Protein AF-0000000084757131 (afdb_homodimer)

Structure (mmCIF, N/CA/C/O backbone):
data_AF-0000000084757131-model_v1
#
loop_
_entity.id
_entity.type
_entity.pdbx_description
1 polymer 'YiaAB two helix domain-containing protein'
#
loop_
_atom_site.group_PDB
_atom_site.id
_atom_site.type_symbol
_atom_site.label_atom_id
_atom_site.label_alt_id
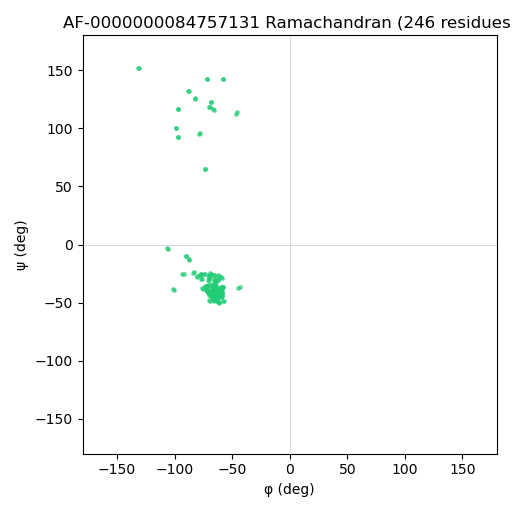_atom_site.label_comp_id
_atom_site.label_asym_id
_atom_site.label_entity_id
_atom_site.label_seq_id
_atom_site.pdbx_PDB_ins_code
_atom_site.Cartn_x
_atom_site.Cartn_y
_atom_site.Cartn_z
_atom_site.occupancy
_atom_site.B_iso_or_equiv
_atom_site.auth_seq_id
_atom_site.auth_comp_id
_atom_site.auth_asym_id
_atom_site.auth_atom_id
_atom_site.pdbx_PDB_model_num
ATOM 1 N N . MET A 1 1 ? 19.359 24.125 -4.188 1 58.25 1 MET A N 1
ATOM 2 C CA . MET A 1 1 ? 18.344 23.469 -3.361 1 58.25 1 MET A CA 1
ATOM 3 C C . MET A 1 1 ? 17.375 22.672 -4.227 1 58.25 1 MET A C 1
ATOM 5 O O . MET A 1 1 ? 17.016 21.547 -3.889 1 58.25 1 MET A O 1
ATOM 9 N N . LYS A 1 2 ? 17.016 23.219 -5.457 1 68.44 2 LYS A N 1
ATOM 10 C CA . LYS A 1 2 ? 16.094 22.578 -6.402 1 68.44 2 LYS A CA 1
ATOM 11 C C . LYS A 1 2 ? 16.734 21.344 -7.02 1 68.44 2 LYS A C 1
ATOM 13 O O . LYS A 1 2 ? 16.031 20.359 -7.309 1 68.44 2 LYS A O 1
ATOM 18 N N . LEU A 1 3 ? 18.047 21.328 -7.102 1 68.94 3 LEU A N 1
ATOM 19 C CA . LEU A 1 3 ? 18.781 20.219 -7.715 1 68.94 3 LEU A CA 1
ATOM 20 C C . LEU A 1 3 ? 18.672 18.969 -6.863 1 68.94 3 LEU A C 1
ATOM 22 O O . LEU A 1 3 ? 18.531 17.859 -7.398 1 68.94 3 LEU A O 1
ATOM 26 N N . LYS A 1 4 ? 18.781 19.109 -5.68 1 77.44 4 LYS A N 1
ATOM 27 C CA . LYS A 1 4 ? 18.703 17.953 -4.773 1 77.44 4 LYS A CA 1
ATOM 28 C C . LYS A 1 4 ? 17.344 17.281 -4.84 1 77.44 4 LYS A C 1
ATOM 30 O O . LYS A 1 4 ? 17.234 16.062 -4.836 1 77.44 4 LYS A O 1
ATOM 35 N N . ARG A 1 5 ? 16.359 18.016 -5.105 1 80.25 5 ARG A N 1
ATOM 36 C CA . ARG A 1 5 ? 15 17.484 -5.203 1 80.25 5 ARG A CA 1
ATOM 37 C C . ARG A 1 5 ? 14.797 16.719 -6.512 1 80.25 5 ARG A C 1
ATOM 39 O O . ARG A 1 5 ? 14.156 15.68 -6.531 1 80.25 5 ARG A O 1
ATOM 46 N N . THR A 1 6 ? 15.367 17.219 -7.539 1 87.56 6 THR A N 1
ATOM 47 C CA . THR A 1 6 ? 15.219 16.609 -8.852 1 87.56 6 THR A CA 1
ATOM 48 C C . THR A 1 6 ? 16 15.289 -8.922 1 87.56 6 THR A C 1
ATOM 50 O O . THR A 1 6 ? 15.539 14.32 -9.523 1 87.56 6 THR A O 1
ATOM 53 N N . THR A 1 7 ? 17.109 15.32 -8.25 1 89.44 7 THR A N 1
ATOM 54 C CA . THR A 1 7 ? 17.922 14.102 -8.219 1 89.44 7 THR A CA 1
ATOM 55 C C . THR A 1 7 ? 17.203 12.992 -7.469 1 89.44 7 THR A C 1
ATOM 57 O O . THR A 1 7 ? 17.234 11.828 -7.891 1 89.44 7 THR A O 1
ATOM 60 N N . ALA A 1 8 ? 16.578 13.344 -6.426 1 89.31 8 ALA A N 1
ATOM 61 C CA . ALA A 1 8 ? 15.828 12.375 -5.629 1 89.31 8 ALA A CA 1
ATOM 62 C C . ALA A 1 8 ? 14.672 11.781 -6.43 1 89.31 8 ALA A C 1
ATOM 64 O O . ALA A 1 8 ? 14.461 10.562 -6.414 1 89.31 8 ALA A O 1
ATOM 65 N N . ARG A 1 9 ? 13.984 12.609 -7.141 1 89.31 9 ARG A N 1
ATOM 66 C CA . ARG A 1 9 ? 12.867 12.164 -7.969 1 89.31 9 ARG A CA 1
ATOM 67 C C . ARG A 1 9 ? 13.344 11.25 -9.094 1 89.31 9 ARG A C 1
ATOM 69 O O . ARG A 1 9 ? 12.672 10.281 -9.445 1 89.31 9 ARG A O 1
ATOM 76 N N . LEU A 1 10 ? 14.477 11.578 -9.523 1 92.5 10 LEU A N 1
ATOM 77 C CA . LEU A 1 10 ? 15.055 10.766 -10.594 1 92.5 10 LEU A CA 1
ATOM 78 C C . LEU A 1 10 ? 15.453 9.391 -10.07 1 92.5 10 LEU A C 1
ATOM 80 O O . LEU A 1 10 ? 15.242 8.383 -10.75 1 92.5 10 LEU A O 1
ATOM 84 N N . VAL A 1 11 ? 15.984 9.406 -8.922 1 93.12 11 VAL A N 1
ATOM 85 C CA . VAL A 1 11 ? 16.406 8.148 -8.305 1 93.12 11 VAL A CA 1
ATOM 86 C C . VAL A 1 11 ? 15.18 7.27 -8.047 1 93.12 11 VAL A C 1
ATOM 88 O O . VAL A 1 11 ? 15.203 6.062 -8.297 1 93.12 11 VAL A O 1
ATOM 91 N N . MET A 1 12 ? 14.133 7.883 -7.605 1 93.56 12 MET A N 1
ATOM 92 C CA . MET A 1 12 ? 12.891 7.148 -7.352 1 93.56 12 MET A CA 1
ATOM 93 C C . MET A 1 12 ? 12.328 6.57 -8.648 1 93.56 12 MET A C 1
ATOM 95 O O . MET A 1 12 ? 11.914 5.41 -8.688 1 93.56 12 MET A O 1
ATOM 99 N N . LEU A 1 13 ? 12.391 7.355 -9.664 1 93.62 13 LEU A N 1
ATOM 100 C CA . LEU A 1 13 ? 11.859 6.922 -10.953 1 93.62 13 LEU A CA 1
ATOM 101 C C . LEU A 1 13 ? 12.719 5.812 -11.547 1 93.62 13 LEU A C 1
ATOM 103 O O . LEU A 1 13 ? 12.195 4.832 -12.078 1 93.62 13 LEU A O 1
ATOM 107 N N . LEU A 1 14 ? 14.008 6.012 -11.422 1 93.94 14 LEU A N 1
ATOM 108 C CA . LEU A 1 14 ? 14.93 5.008 -11.93 1 93.94 14 LEU A CA 1
ATOM 109 C C . LEU A 1 14 ? 14.781 3.693 -11.172 1 93.94 14 LEU A C 1
ATOM 111 O O . LEU A 1 14 ? 14.75 2.621 -11.781 1 93.94 14 LEU A O 1
ATOM 115 N N . GLY A 1 15 ? 14.664 3.797 -9.891 1 95 15 GLY A N 1
ATOM 116 C CA . GLY A 1 15 ? 14.438 2.598 -9.102 1 95 15 GLY A CA 1
ATOM 117 C C . GLY A 1 15 ? 13.156 1.873 -9.469 1 95 15 GLY A C 1
ATOM 118 O O . GLY A 1 15 ? 13.141 0.646 -9.586 1 95 15 GLY A O 1
ATOM 119 N N . SER A 1 16 ? 12.117 2.652 -9.672 1 95.62 16 SER A N 1
ATOM 120 C CA . SER A 1 16 ? 10.828 2.068 -10.039 1 95.62 16 SER A CA 1
ATOM 121 C C . SER A 1 16 ? 10.906 1.38 -11.398 1 95.62 16 SER A C 1
ATOM 123 O O . SER A 1 16 ? 10.352 0.294 -11.578 1 95.62 16 SER A O 1
ATOM 125 N N . LEU A 1 17 ? 11.625 2.008 -12.344 1 95.56 17 LEU A N 1
ATOM 126 C CA . LEU A 1 17 ? 11.742 1.449 -13.688 1 95.56 17 LEU A CA 1
ATOM 127 C C . LEU A 1 17 ? 12.523 0.137 -13.664 1 95.56 17 LEU A C 1
ATOM 129 O O . LEU A 1 17 ? 12.102 -0.85 -14.273 1 95.56 17 LEU A O 1
ATOM 133 N N . VAL A 1 18 ? 13.633 0.11 -13.016 1 94.81 18 VAL A N 1
ATOM 134 C CA . VAL A 1 18 ? 14.445 -1.094 -12.898 1 94.81 18 VAL A CA 1
ATOM 135 C C . VAL A 1 18 ? 13.648 -2.195 -12.203 1 94.81 18 VAL A C 1
ATOM 137 O O . VAL A 1 18 ? 13.719 -3.361 -12.602 1 94.81 18 VAL A O 1
ATOM 140 N N . TYR A 1 19 ? 12.922 -1.83 -11.148 1 96.25 19 TYR A N 1
ATOM 141 C CA . TYR A 1 19 ? 12.086 -2.764 -10.406 1 96.25 19 TYR A CA 1
ATOM 142 C C . TYR A 1 19 ? 11.047 -3.404 -11.32 1 96.25 19 TYR A C 1
ATOM 144 O O . TYR A 1 19 ? 10.875 -4.625 -11.312 1 96.25 19 TYR A O 1
ATOM 152 N N . LEU A 1 20 ? 10.445 -2.604 -12.148 1 93.44 20 LEU A N 1
ATOM 153 C CA . LEU A 1 20 ? 9.383 -3.098 -13.023 1 93.44 20 LEU A CA 1
ATOM 154 C C . LEU A 1 20 ? 9.953 -4 -14.109 1 93.44 20 LEU A C 1
ATOM 156 O O . LEU A 1 20 ? 9.359 -5.035 -14.438 1 93.44 20 LEU A O 1
ATOM 160 N N . ILE A 1 21 ? 11.086 -3.621 -14.68 1 92.5 21 ILE A N 1
ATOM 161 C CA . ILE A 1 21 ? 11.742 -4.43 -15.703 1 92.5 21 ILE A CA 1
ATOM 162 C C . ILE A 1 21 ? 12.188 -5.762 -15.102 1 92.5 21 ILE A C 1
ATOM 164 O O . ILE A 1 21 ? 12.039 -6.812 -15.734 1 92.5 21 ILE A O 1
ATOM 168 N N . GLY A 1 22 ? 12.734 -5.715 -13.922 1 89.88 22 GLY A N 1
ATOM 169 C CA . GLY A 1 22 ? 13.156 -6.93 -13.25 1 89.88 22 GLY A CA 1
ATOM 170 C C . GLY A 1 22 ? 12.023 -7.906 -13.008 1 89.88 22 GLY A C 1
ATOM 171 O O . GLY A 1 22 ? 12.164 -9.102 -13.266 1 89.88 22 GLY A O 1
ATOM 172 N N . ILE A 1 23 ? 10.891 -7.422 -12.609 1 87.81 23 ILE A N 1
ATOM 173 C CA . ILE A 1 23 ? 9.727 -8.266 -12.32 1 87.81 23 ILE A CA 1
ATOM 174 C C . ILE A 1 23 ? 9.156 -8.812 -13.625 1 87.81 23 ILE A C 1
ATOM 176 O O . ILE A 1 23 ? 8.727 -9.969 -13.688 1 87.81 23 ILE A O 1
ATOM 180 N N . TRP A 1 24 ? 9.164 -8 -14.617 1 88.38 24 TRP A N 1
ATOM 181 C CA . TRP A 1 24 ? 8.625 -8.422 -15.906 1 88.38 24 TRP A CA 1
ATOM 182 C C . TRP A 1 24 ? 9.422 -9.602 -16.469 1 88.38 24 TRP A C 1
ATOM 184 O O . TRP A 1 24 ? 8.867 -10.469 -17.141 1 88.38 24 TRP A O 1
ATOM 194 N N . ARG A 1 25 ? 10.656 -9.719 -16.094 1 86.31 25 ARG A N 1
ATOM 195 C CA . ARG A 1 25 ? 11.531 -10.766 -16.609 1 86.31 25 ARG A CA 1
ATOM 196 C C . ARG A 1 25 ? 11.516 -11.984 -15.695 1 86.31 25 ARG A C 1
ATOM 198 O O . ARG A 1 25 ? 11.672 -13.117 -16.156 1 86.31 25 ARG A O 1
ATOM 205 N N . THR A 1 26 ? 11.227 -11.828 -14.461 1 84.38 26 THR A N 1
ATOM 206 C CA . THR A 1 26 ? 11.43 -12.891 -13.484 1 84.38 26 THR A CA 1
ATOM 207 C C . THR A 1 26 ? 10.117 -13.609 -13.18 1 84.38 26 THR A C 1
ATOM 209 O O . THR A 1 26 ? 10.102 -14.82 -12.969 1 84.38 26 THR A O 1
ATOM 212 N N . CYS A 1 27 ? 9.016 -12.898 -13.094 1 81.31 27 CYS A N 1
ATOM 213 C CA . CYS A 1 27 ? 7.766 -13.492 -12.641 1 81.31 27 CYS A CA 1
ATOM 214 C C . CYS A 1 27 ? 6.898 -13.906 -13.82 1 81.31 27 CYS A C 1
ATOM 216 O O . CYS A 1 27 ? 6.516 -13.07 -14.641 1 81.31 27 CYS A O 1
ATOM 218 N N . PRO A 1 28 ? 6.672 -15.172 -13.906 1 76.88 28 PRO A N 1
ATOM 219 C CA . PRO A 1 28 ? 5.809 -15.633 -14.992 1 76.88 28 PRO A CA 1
ATOM 220 C C . PRO A 1 28 ? 4.324 -15.531 -14.664 1 76.88 28 PRO A C 1
ATOM 222 O O . PRO A 1 28 ? 3.49 -15.422 -15.562 1 76.88 28 PRO A O 1
ATOM 225 N N . LEU A 1 29 ? 4.02 -15.523 -13.398 1 77.88 29 LEU A N 1
ATOM 226 C CA . LEU A 1 29 ? 2.615 -15.508 -13 1 77.88 29 LEU A CA 1
ATOM 227 C C . LEU A 1 29 ? 2.092 -14.078 -12.898 1 77.88 29 LEU A C 1
ATOM 229 O O . LEU A 1 29 ? 2.775 -13.203 -12.367 1 77.88 29 LEU A O 1
ATOM 233 N N . PHE A 1 30 ? 0.95 -13.844 -13.492 1 76.25 30 PHE A N 1
ATOM 234 C CA . PHE A 1 30 ? 0.318 -12.531 -13.438 1 76.25 30 PHE A CA 1
ATOM 235 C C . PHE A 1 30 ? 0.063 -12.102 -12 1 76.25 30 PHE A C 1
ATOM 237 O O . PHE A 1 30 ? 0.229 -10.93 -11.656 1 76.25 30 PHE A O 1
ATOM 244 N N . SER A 1 31 ? -0.289 -13.125 -11.188 1 78.38 31 SER A N 1
ATOM 245 C CA . SER A 1 31 ? -0.536 -12.844 -9.781 1 78.38 31 SER A CA 1
ATOM 246 C C . SER A 1 31 ? 0.735 -12.375 -9.078 1 78.38 31 SER A C 1
ATOM 248 O O . SER A 1 31 ? 0.689 -11.477 -8.234 1 78.38 31 SER A O 1
ATOM 250 N N . GLY A 1 32 ? 1.81 -12.898 -9.594 1 83.38 32 GLY A N 1
ATOM 251 C CA . GLY A 1 32 ? 3.086 -12.492 -9.023 1 83.38 32 GLY A CA 1
ATOM 252 C C . GLY A 1 32 ? 3.48 -11.078 -9.398 1 83.38 32 GLY A C 1
ATOM 253 O O . GLY A 1 32 ? 3.953 -10.32 -8.547 1 83.38 32 GLY A O 1
ATOM 254 N N . LYS A 1 33 ? 3.188 -10.742 -10.641 1 87.88 33 LYS A N 1
ATOM 255 C CA . LYS A 1 33 ? 3.514 -9.398 -11.109 1 87.88 33 LYS A CA 1
ATOM 256 C C . LYS A 1 33 ? 2.725 -8.344 -10.336 1 87.88 33 LYS A C 1
ATOM 258 O O . LYS A 1 33 ? 3.277 -7.316 -9.938 1 87.88 33 LYS A O 1
ATOM 263 N N . GLY A 1 34 ? 1.486 -8.703 -10.18 1 89.19 34 GLY A N 1
ATOM 264 C CA . GLY A 1 34 ? 0.668 -7.785 -9.398 1 89.19 34 GLY A CA 1
ATOM 265 C C . GLY A 1 34 ? 1.103 -7.691 -7.949 1 89.19 34 GLY A C 1
ATOM 266 O O . GLY A 1 34 ? 1.066 -6.609 -7.355 1 89.19 34 GLY A O 1
ATOM 267 N N . TYR A 1 35 ? 1.512 -8.766 -7.434 1 91.94 35 TYR A N 1
ATOM 268 C CA . TYR A 1 35 ? 2.012 -8.82 -6.066 1 91.94 35 TYR A CA 1
ATOM 269 C C . TYR A 1 35 ? 3.182 -7.859 -5.875 1 91.94 35 TYR A C 1
ATOM 271 O O . TYR A 1 35 ? 3.156 -7.012 -4.98 1 91.94 35 TYR A O 1
ATOM 279 N N . PHE A 1 36 ? 4.094 -7.895 -6.715 1 93.81 36 PHE A N 1
ATOM 280 C CA . PHE A 1 36 ? 5.301 -7.09 -6.559 1 93.81 36 PHE A CA 1
ATOM 281 C C . PHE A 1 36 ? 5.027 -5.633 -6.914 1 93.81 36 PHE A C 1
ATOM 283 O O . PHE A 1 36 ? 5.617 -4.723 -6.332 1 93.81 36 PHE A O 1
ATOM 290 N N . LEU A 1 37 ? 4.129 -5.461 -7.77 1 94.12 37 LEU A N 1
ATOM 291 C CA . LEU A 1 37 ? 3.723 -4.094 -8.078 1 94.12 37 LEU A CA 1
ATOM 292 C C . LEU A 1 37 ? 3.107 -3.422 -6.855 1 94.12 37 LEU A C 1
ATOM 294 O O . LEU A 1 37 ? 3.451 -2.283 -6.531 1 94.12 37 LEU A O 1
ATOM 298 N N . GLY A 1 38 ? 2.234 -4.176 -6.188 1 95.69 38 GLY A N 1
ATOM 299 C CA . GLY A 1 38 ? 1.615 -3.643 -4.984 1 95.69 38 GLY A CA 1
ATOM 300 C C . GLY A 1 38 ? 2.611 -3.355 -3.877 1 95.69 38 GLY A C 1
ATOM 301 O O . GLY A 1 38 ? 2.516 -2.332 -3.199 1 95.69 38 GLY A O 1
ATOM 302 N N . VAL A 1 39 ? 3.531 -4.18 -3.766 1 96.25 39 VAL A N 1
ATOM 303 C CA . VAL A 1 39 ? 4.555 -4.047 -2.736 1 96.25 39 VAL A CA 1
ATOM 304 C C . VAL A 1 39 ? 5.359 -2.768 -2.973 1 96.25 39 VAL A C 1
ATOM 306 O O . VAL A 1 39 ? 5.648 -2.027 -2.029 1 96.25 39 VAL A O 1
ATOM 309 N N . LEU A 1 40 ? 5.672 -2.545 -4.211 1 96.69 40 LEU A N 1
ATOM 310 C CA . LEU A 1 40 ? 6.43 -1.351 -4.566 1 96.69 40 LEU A CA 1
ATOM 311 C C . LEU A 1 40 ? 5.641 -0.088 -4.242 1 96.69 40 LEU A C 1
ATOM 313 O O . LEU A 1 40 ? 6.145 0.808 -3.561 1 96.69 40 LEU A O 1
ATOM 317 N N . VAL A 1 41 ? 4.406 -0.067 -4.66 1 96.69 41 VAL A N 1
ATOM 318 C CA . VAL A 1 41 ? 3.574 1.119 -4.488 1 96.69 41 VAL A CA 1
ATOM 319 C C . VAL A 1 41 ? 3.281 1.337 -3.006 1 96.69 41 VAL A C 1
ATOM 321 O O . VAL A 1 41 ? 3.34 2.467 -2.516 1 96.69 41 VAL A O 1
ATOM 324 N N . MET A 1 42 ? 2.996 0.227 -2.332 1 97.69 42 MET A N 1
ATOM 325 C CA . MET A 1 42 ? 2.734 0.306 -0.898 1 97.69 42 MET A CA 1
ATOM 326 C C . MET A 1 42 ? 3.934 0.891 -0.159 1 97.69 42 MET A C 1
ATOM 328 O O . MET A 1 42 ? 3.775 1.769 0.691 1 97.69 42 MET A O 1
ATOM 332 N N . GLY A 1 43 ? 5.102 0.435 -0.51 1 96.81 43 GLY A N 1
ATOM 333 C CA . GLY A 1 43 ? 6.309 0.933 0.132 1 96.81 43 GLY A CA 1
ATOM 334 C C . GLY A 1 43 ? 6.586 2.393 -0.172 1 96.81 43 GLY A C 1
ATOM 335 O O . GLY A 1 43 ? 6.867 3.178 0.736 1 96.81 43 GLY A O 1
ATOM 336 N N . MET A 1 44 ? 6.484 2.723 -1.4 1 96.06 44 MET A N 1
ATOM 337 C CA . MET A 1 44 ? 6.73 4.102 -1.817 1 96.06 44 MET A CA 1
ATOM 338 C C . MET A 1 44 ? 5.734 5.051 -1.163 1 96.06 44 MET A C 1
ATOM 340 O O . MET A 1 44 ? 6.117 6.117 -0.677 1 96.06 44 MET A O 1
ATOM 344 N N . PHE A 1 45 ? 4.5 4.672 -1.154 1 96.69 45 PHE A N 1
ATOM 345 C CA . PHE A 1 45 ? 3.457 5.492 -0.546 1 96.69 45 PHE A CA 1
ATOM 346 C C . PHE A 1 45 ? 3.695 5.648 0.951 1 96.69 45 PHE A C 1
ATOM 348 O O . PHE A 1 45 ? 3.5 6.73 1.507 1 96.69 45 PHE A O 1
ATOM 355 N N . ALA A 1 46 ? 4.109 4.613 1.551 1 96.88 46 ALA A N 1
ATOM 356 C CA . ALA A 1 46 ? 4.387 4.664 2.984 1 96.88 46 ALA A CA 1
ATOM 357 C C . ALA A 1 46 ? 5.531 5.625 3.287 1 96.88 46 ALA A C 1
ATOM 359 O O . ALA A 1 46 ? 5.457 6.414 4.234 1 96.88 46 ALA A O 1
ATOM 360 N N . VAL A 1 47 ? 6.559 5.59 2.504 1 95.88 47 VAL A N 1
ATOM 361 C CA . VAL A 1 47 ? 7.715 6.453 2.719 1 95.88 47 VAL A CA 1
ATOM 362 C C . VAL A 1 47 ? 7.332 7.906 2.457 1 95.88 47 VAL A C 1
ATOM 364 O O . VAL A 1 47 ? 7.684 8.797 3.23 1 95.88 47 VAL A O 1
ATOM 367 N N . LEU A 1 48 ? 6.598 8.156 1.4 1 94.19 48 LEU A N 1
ATOM 368 C CA . LEU A 1 48 ? 6.184 9.508 1.063 1 94.19 48 LEU A CA 1
ATOM 369 C C . LEU A 1 48 ? 5.281 10.086 2.15 1 94.19 48 LEU A C 1
ATOM 371 O O . LEU A 1 48 ? 5.43 11.25 2.527 1 94.19 48 LEU A O 1
ATOM 375 N N . THR A 1 49 ? 4.375 9.258 2.592 1 93.81 49 THR A N 1
ATOM 376 C CA . THR A 1 49 ? 3.48 9.688 3.662 1 93.81 49 THR A CA 1
ATOM 377 C C . THR A 1 49 ? 4.258 9.93 4.953 1 93.81 49 THR A C 1
ATOM 379 O O . THR A 1 49 ? 3.982 10.891 5.68 1 93.81 49 THR A O 1
ATOM 382 N N . HIS A 1 50 ? 5.203 9.055 5.188 1 92.81 50 HIS A N 1
ATOM 383 C CA . HIS A 1 50 ? 6.066 9.188 6.355 1 92.81 50 HIS A CA 1
ATOM 384 C C . HIS A 1 50 ? 6.84 10.5 6.32 1 92.81 50 HIS A C 1
ATOM 386 O O . HIS A 1 50 ? 6.902 11.219 7.32 1 92.81 50 HIS A O 1
ATOM 392 N N . GLN A 1 51 ? 7.391 10.867 5.211 1 90.19 51 GLN A N 1
ATOM 393 C CA . GLN A 1 51 ? 8.156 12.094 5.043 1 90.19 51 GLN A CA 1
ATOM 394 C C . GLN A 1 51 ? 7.258 13.32 5.188 1 90.19 51 GLN A C 1
ATOM 396 O O . GLN A 1 51 ? 7.637 14.305 5.828 1 90.19 51 GLN A O 1
ATOM 401 N N . ARG A 1 52 ? 6.109 13.172 4.656 1 88.25 52 ARG A N 1
ATOM 402 C CA . ARG A 1 52 ? 5.152 14.273 4.75 1 88.25 52 ARG A CA 1
ATOM 403 C C . ARG A 1 52 ? 4.742 14.523 6.195 1 88.25 52 ARG A C 1
ATOM 405 O O . ARG A 1 52 ? 4.668 15.672 6.637 1 88.25 52 ARG A O 1
ATOM 412 N N . THR A 1 53 ? 4.473 13.516 6.91 1 88.88 53 THR A N 1
ATOM 413 C CA . THR A 1 53 ? 4.035 13.617 8.297 1 88.88 53 THR A CA 1
ATOM 414 C C . THR A 1 53 ? 5.16 14.133 9.188 1 88.88 53 THR A C 1
ATOM 416 O O . THR A 1 53 ? 4.918 14.883 10.133 1 88.88 53 THR A O 1
ATOM 419 N N . GLU A 1 54 ? 6.398 13.719 8.836 1 86.12 54 GLU A N 1
ATOM 420 C CA . GLU A 1 54 ? 7.559 14.164 9.609 1 86.12 54 GLU A CA 1
ATOM 421 C C . GLU A 1 54 ? 7.82 15.648 9.414 1 86.12 54 GLU A C 1
ATOM 423 O O . GLU A 1 54 ? 8.375 16.312 10.297 1 86.12 54 GLU A O 1
ATOM 428 N N . GLN A 1 55 ? 7.383 16.172 8.312 1 82.94 55 GLN A N 1
ATOM 429 C CA . GLN A 1 55 ? 7.637 17.578 7.996 1 82.94 55 GLN A CA 1
ATOM 430 C C . GLN A 1 55 ? 6.527 18.469 8.531 1 82.94 55 GLN A C 1
ATOM 432 O O . GLN A 1 55 ? 6.676 19.688 8.586 1 82.94 55 GLN A O 1
ATOM 437 N N . GLU A 1 56 ? 5.527 17.812 8.953 1 79.56 56 GLU A N 1
ATOM 438 C CA . GLU A 1 56 ? 4.43 18.578 9.531 1 79.56 56 GLU A CA 1
ATOM 439 C C . GLU A 1 56 ? 4.816 19.156 10.898 1 79.56 56 GLU A C 1
ATOM 441 O O . GLU A 1 56 ? 5.602 18.547 11.625 1 79.56 56 GLU A O 1
ATOM 446 N N . ALA A 1 57 ? 4.332 20.375 11.125 1 69.31 57 ALA A N 1
ATOM 447 C CA . ALA A 1 57 ? 4.625 21.078 12.367 1 69.31 57 ALA A CA 1
ATOM 448 C C . ALA A 1 57 ? 4.129 20.281 13.578 1 69.31 57 ALA A C 1
ATOM 450 O O . ALA A 1 57 ? 4.789 20.25 14.617 1 69.31 57 ALA A O 1
ATOM 451 N N . GLN A 1 58 ? 2.986 19.625 13.43 1 67.56 58 GLN A N 1
ATOM 452 C CA . GLN A 1 58 ? 2.414 18.797 14.492 1 67.56 58 GLN A CA 1
ATOM 453 C C . GLN A 1 58 ? 2.746 17.312 14.273 1 67.56 58 GLN A C 1
ATOM 455 O O . GLN A 1 58 ? 2.15 16.656 13.414 1 67.56 58 GLN A O 1
ATOM 460 N N . ARG A 1 59 ? 3.76 16.875 15.023 1 74.19 59 ARG A N 1
ATOM 461 C CA . ARG A 1 59 ? 4.199 15.5 14.883 1 74.19 59 ARG A CA 1
ATOM 462 C C . ARG A 1 59 ? 3.156 14.531 15.445 1 74.19 59 ARG A C 1
ATOM 464 O O . ARG A 1 59 ? 2.74 14.664 16.594 1 74.19 59 ARG A O 1
ATOM 471 N N . ASP A 1 60 ? 2.664 13.703 14.578 1 84.44 60 ASP A N 1
ATOM 472 C CA . ASP A 1 60 ? 1.786 12.602 14.953 1 84.44 60 ASP A CA 1
ATOM 473 C C . ASP A 1 60 ? 2.568 11.297 15.094 1 84.44 60 ASP A C 1
ATOM 475 O O . ASP A 1 60 ? 2.666 10.523 14.141 1 84.44 60 ASP A O 1
ATOM 479 N N . ASP A 1 61 ? 2.99 11.039 16.312 1 90 61 ASP A N 1
ATOM 480 C CA . ASP A 1 61 ? 3.854 9.883 16.547 1 90 61 ASP A CA 1
ATOM 481 C C . ASP A 1 61 ? 3.123 8.578 16.25 1 90 61 ASP A C 1
ATOM 483 O O . ASP A 1 61 ? 3.74 7.605 15.805 1 90 61 ASP A O 1
ATOM 487 N N . ASP A 1 62 ? 1.853 8.586 16.516 1 90.56 62 ASP A N 1
ATOM 488 C CA . ASP A 1 62 ? 1.082 7.379 16.25 1 90.56 62 ASP A CA 1
ATOM 489 C C . ASP A 1 62 ? 1.039 7.082 14.75 1 90.56 62 ASP A C 1
ATOM 491 O O . ASP A 1 62 ? 1.23 5.938 14.336 1 90.56 62 ASP A O 1
ATOM 495 N N . PHE A 1 63 ? 0.813 8.109 14.039 1 92.62 63 PHE A N 1
ATOM 496 C CA . PHE A 1 63 ? 0.731 7.926 12.594 1 92.62 63 PHE A CA 1
ATOM 497 C C . PHE A 1 63 ? 2.105 7.621 12.008 1 92.62 63 PHE A C 1
ATOM 499 O O . PHE A 1 63 ? 2.223 6.84 11.062 1 92.62 63 PHE A O 1
ATOM 506 N N . ILE A 1 64 ? 3.139 8.195 12.539 1 94.06 64 ILE A N 1
ATOM 507 C CA . ILE A 1 64 ? 4.5 7.922 12.102 1 94.06 64 ILE A CA 1
ATOM 508 C C . ILE A 1 64 ? 4.836 6.453 12.344 1 94.06 64 ILE A C 1
ATOM 510 O O . ILE A 1 64 ? 5.445 5.797 11.5 1 94.06 64 ILE A O 1
ATOM 514 N N . SER A 1 65 ? 4.422 6.027 13.484 1 95 65 SER A N 1
ATOM 515 C CA . SER A 1 65 ? 4.629 4.617 13.781 1 95 65 SER A CA 1
ATOM 516 C C . SER A 1 65 ? 3.871 3.725 12.805 1 95 65 SER A C 1
ATOM 518 O O . SER A 1 65 ? 4.355 2.656 12.43 1 95 65 SER A O 1
ATOM 520 N N . LEU A 1 66 ? 2.668 4.141 12.438 1 94.38 66 LEU A N 1
ATOM 521 C CA . LEU A 1 66 ? 1.881 3.395 11.461 1 94.38 66 LEU A CA 1
ATOM 522 C C . LEU A 1 66 ? 2.596 3.34 10.117 1 94.38 66 LEU A C 1
ATOM 524 O O . LEU A 1 66 ? 2.623 2.293 9.469 1 94.38 66 LEU A O 1
ATOM 528 N N . CYS A 1 67 ? 3.135 4.422 9.695 1 96.06 67 CYS A N 1
ATOM 529 C CA . CYS A 1 67 ? 3.881 4.469 8.445 1 96.06 67 CYS A CA 1
ATOM 530 C C . CYS A 1 67 ? 5.055 3.498 8.469 1 96.06 67 CYS A C 1
ATOM 532 O O . CYS A 1 67 ? 5.297 2.779 7.5 1 96.06 67 CYS A O 1
ATOM 534 N N . ARG A 1 68 ? 5.746 3.443 9.617 1 96.06 68 ARG A N 1
ATOM 535 C CA . ARG A 1 68 ? 6.883 2.537 9.773 1 96.06 68 ARG A CA 1
ATOM 536 C C . ARG A 1 68 ? 6.438 1.082 9.695 1 96.06 68 ARG A C 1
ATOM 538 O O . ARG A 1 68 ? 7.125 0.247 9.102 1 96.06 68 ARG A O 1
ATOM 545 N N . LEU A 1 69 ? 5.324 0.838 10.25 1 97.06 69 LEU A N 1
ATOM 546 C CA . LEU A 1 69 ? 4.797 -0.522 10.234 1 97.06 69 LEU A CA 1
ATOM 547 C C . LEU A 1 69 ? 4.441 -0.951 8.812 1 97.06 69 LEU A C 1
ATOM 549 O O . LEU A 1 69 ? 4.734 -2.08 8.414 1 97.06 69 LEU A O 1
ATOM 553 N N . VAL A 1 70 ? 3.779 -0.086 8.102 1 97.56 70 VAL A N 1
ATOM 554 C CA . VAL A 1 70 ? 3.383 -0.398 6.73 1 97.56 70 VAL A CA 1
ATOM 555 C C . VAL A 1 70 ? 4.625 -0.593 5.863 1 97.56 70 VAL A C 1
ATOM 557 O O . VAL A 1 70 ? 4.664 -1.49 5.016 1 97.56 70 VAL A O 1
ATOM 560 N N . LEU A 1 71 ? 5.68 0.197 6.09 1 97.19 71 LEU A N 1
ATOM 561 C CA . LEU A 1 71 ? 6.934 0.064 5.355 1 97.19 71 LEU A CA 1
ATOM 562 C C . LEU A 1 71 ? 7.59 -1.283 5.641 1 97.19 71 LEU A C 1
ATOM 564 O O . LEU A 1 71 ? 8.07 -1.953 4.723 1 97.19 71 LEU A O 1
ATOM 568 N N . LEU A 1 72 ? 7.578 -1.621 6.871 1 96.62 72 LEU A N 1
ATOM 569 C CA . LEU A 1 72 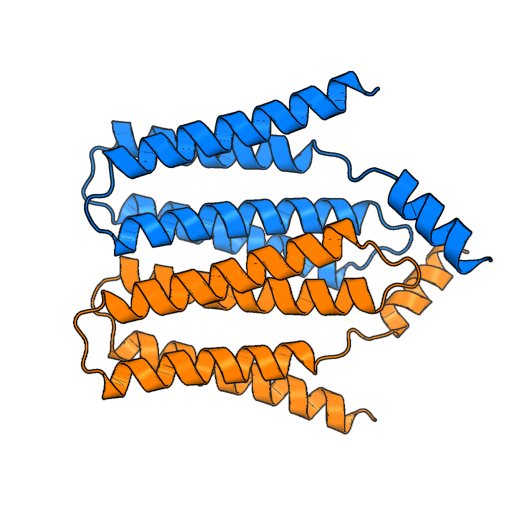? 8.141 -2.904 7.27 1 96.62 72 LEU A CA 1
ATOM 570 C C . LEU A 1 72 ? 7.363 -4.059 6.656 1 96.62 72 LEU A C 1
ATOM 572 O O . LEU A 1 72 ? 7.953 -5.059 6.23 1 96.62 72 LEU A O 1
ATOM 576 N N . LEU A 1 73 ? 6.098 -3.871 6.645 1 96.94 73 LEU A N 1
ATOM 577 C CA . LEU A 1 73 ? 5.25 -4.895 6.039 1 96.94 73 LEU A CA 1
ATOM 578 C C . LEU A 1 73 ? 5.543 -5.031 4.551 1 96.94 73 LEU A C 1
ATOM 580 O O . LEU A 1 73 ? 5.598 -6.145 4.023 1 96.94 73 LEU A O 1
ATOM 584 N N . SER A 1 74 ? 5.703 -3.895 3.896 1 97.56 74 SER A N 1
ATOM 585 C CA . SER A 1 74 ? 6.027 -3.922 2.475 1 97.56 74 SER A CA 1
ATOM 586 C C . SER A 1 74 ? 7.367 -4.605 2.229 1 97.56 74 SER A C 1
ATOM 588 O O . SER A 1 74 ? 7.488 -5.441 1.33 1 97.56 74 SER A O 1
ATOM 590 N N . ALA A 1 75 ? 8.352 -4.316 3.047 1 96.25 75 ALA A N 1
ATOM 591 C CA . ALA A 1 75 ? 9.664 -4.938 2.943 1 96.25 75 ALA A CA 1
ATOM 592 C C . ALA A 1 75 ? 9.586 -6.438 3.213 1 96.25 75 ALA A C 1
ATOM 594 O O . ALA A 1 75 ? 10.211 -7.234 2.506 1 96.25 75 ALA A O 1
ATOM 595 N N . GLY A 1 76 ? 8.828 -6.773 4.254 1 95.75 76 GLY A N 1
ATOM 596 C CA . GLY A 1 76 ? 8.648 -8.18 4.574 1 95.75 76 GLY A CA 1
ATOM 597 C C . GLY A 1 76 ? 7.98 -8.969 3.461 1 95.75 76 GLY A C 1
ATOM 598 O O . GLY A 1 76 ? 8.414 -10.078 3.135 1 95.75 76 GLY A O 1
ATOM 599 N N . LEU A 1 77 ? 6.961 -8.414 2.904 1 94.75 77 LEU A N 1
ATOM 600 C CA . LEU A 1 77 ? 6.273 -9.07 1.798 1 94.75 77 LEU A CA 1
ATOM 601 C C . LEU A 1 77 ? 7.199 -9.234 0.599 1 94.75 77 LEU A C 1
ATOM 603 O O . LEU A 1 77 ? 7.145 -10.242 -0.105 1 94.75 77 LEU A O 1
ATOM 607 N N . LEU A 1 78 ? 8.039 -8.234 0.323 1 94.88 78 LEU A N 1
ATOM 608 C CA . LEU A 1 78 ? 9 -8.312 -0.772 1 94.88 78 LEU A CA 1
ATOM 609 C C . LEU A 1 78 ? 9.953 -9.492 -0.578 1 94.88 78 LEU A C 1
ATOM 611 O O . LEU A 1 78 ? 10.188 -10.266 -1.508 1 94.88 78 LEU A O 1
ATOM 615 N N . LEU A 1 79 ? 10.453 -9.641 0.632 1 92.56 79 LEU A N 1
ATOM 616 C CA . LEU A 1 79 ? 11.406 -10.703 0.938 1 92.56 79 LEU A CA 1
ATOM 617 C C . LEU A 1 79 ? 10.742 -12.07 0.857 1 92.56 79 LEU A C 1
ATOM 619 O O . LEU A 1 79 ? 11.312 -13.008 0.3 1 92.56 79 LEU A O 1
ATOM 623 N N . VAL A 1 80 ? 9.547 -12.156 1.404 1 91 80 VAL A N 1
ATOM 624 C CA . VAL A 1 80 ? 8.805 -13.406 1.349 1 91 80 VAL A CA 1
ATOM 625 C C . VAL A 1 80 ? 8.461 -13.742 -0.102 1 91 80 VAL A C 1
ATOM 627 O O . VAL A 1 80 ? 8.594 -14.891 -0.527 1 91 80 VAL A O 1
ATOM 630 N N . GLY A 1 81 ? 8.039 -12.766 -0.896 1 87.75 81 GLY A N 1
ATOM 631 C CA . GLY A 1 81 ? 7.734 -12.984 -2.301 1 87.75 81 GLY A CA 1
ATOM 632 C C . GLY A 1 81 ? 8.938 -13.43 -3.109 1 87.75 81 GLY A C 1
ATOM 633 O O . GLY A 1 81 ? 8.836 -14.352 -3.926 1 87.75 81 GLY A O 1
ATOM 634 N N . ALA A 1 82 ? 10.102 -12.852 -2.877 1 86.25 82 ALA A N 1
ATOM 635 C CA . ALA A 1 82 ? 11.328 -13.18 -3.592 1 86.25 82 ALA A CA 1
ATOM 636 C C . ALA A 1 82 ? 11.828 -14.57 -3.211 1 86.25 82 ALA A C 1
ATOM 638 O O . ALA A 1 82 ? 12.445 -15.266 -4.023 1 86.25 82 ALA A O 1
ATOM 639 N N . TRP A 1 83 ? 11.461 -14.945 -1.918 1 86.19 83 TRP A N 1
ATOM 640 C CA . TRP A 1 83 ? 11.891 -16.25 -1.433 1 86.19 83 TRP A CA 1
ATOM 641 C C . TRP A 1 83 ? 11.078 -17.359 -2.088 1 86.19 83 TRP A C 1
ATOM 643 O O . TRP A 1 83 ? 11.578 -18.469 -2.277 1 86.19 83 TRP A O 1
ATOM 653 N N . PHE A 1 84 ? 9.836 -17.094 -2.555 1 82.94 84 PHE A N 1
ATOM 654 C CA . PHE A 1 84 ? 8.953 -18.141 -3.047 1 82.94 84 PHE A CA 1
ATOM 655 C C . PHE A 1 84 ? 8.852 -18.094 -4.566 1 82.94 84 PHE A C 1
ATOM 657 O O . PHE A 1 84 ? 8.266 -19 -5.18 1 82.94 84 PHE A O 1
ATOM 664 N N . VAL A 1 85 ? 9.422 -17.219 -5.223 1 79.94 85 VAL A N 1
ATOM 665 C CA . VAL A 1 85 ? 9.398 -17.125 -6.68 1 79.94 85 VAL A CA 1
ATOM 666 C C . VAL A 1 85 ? 10.438 -18.062 -7.273 1 79.94 85 VAL A C 1
ATOM 668 O O . VAL A 1 85 ? 11.586 -18.094 -6.828 1 79.94 85 VAL A O 1
ATOM 671 N N . PRO A 1 86 ? 9.93 -18.938 -8.195 1 83.12 86 PRO A N 1
ATOM 672 C CA . PRO A 1 86 ? 10.852 -19.859 -8.859 1 83.12 86 PRO A CA 1
ATOM 673 C C . PRO A 1 86 ? 11.734 -19.172 -9.898 1 83.12 86 PRO A C 1
ATOM 675 O O . PRO A 1 86 ? 11.516 -19.328 -11.102 1 83.12 86 PRO A O 1
ATOM 678 N N . ALA A 1 87 ? 12.578 -18.297 -9.539 1 80.69 87 ALA A N 1
ATOM 679 C CA . ALA A 1 87 ? 13.477 -17.578 -10.438 1 80.69 87 ALA A CA 1
ATOM 680 C C . ALA A 1 87 ? 14.906 -17.594 -9.914 1 80.69 87 ALA A C 1
ATOM 682 O O . ALA A 1 87 ? 15.141 -17.844 -8.727 1 80.69 87 ALA A O 1
ATOM 683 N N . PRO A 1 88 ? 15.789 -17.516 -10.859 1 85.19 88 PRO A N 1
ATOM 684 C CA . PRO A 1 88 ? 17.188 -17.5 -10.438 1 85.19 88 PRO A CA 1
ATOM 685 C C . PRO A 1 88 ? 17.516 -16.344 -9.484 1 85.19 88 PRO A C 1
ATOM 687 O O . PRO A 1 88 ? 16.938 -15.258 -9.609 1 85.19 88 PRO A O 1
ATOM 690 N N . TRP A 1 89 ? 18.359 -16.562 -8.5 1 83.38 89 TRP A N 1
ATOM 691 C CA . TRP A 1 89 ? 18.703 -15.586 -7.477 1 83.38 89 TRP A CA 1
ATOM 692 C C . TRP A 1 89 ? 19.312 -14.336 -8.109 1 83.38 89 TRP A C 1
ATOM 694 O O . TRP A 1 89 ? 19.172 -13.234 -7.574 1 83.38 89 TRP A O 1
ATOM 704 N N . ARG A 1 90 ? 19.906 -14.523 -9.188 1 84.88 90 ARG A N 1
ATOM 705 C CA . ARG A 1 90 ? 20.547 -13.398 -9.867 1 84.88 90 ARG A CA 1
ATOM 706 C C . ARG A 1 90 ? 19.516 -12.375 -10.328 1 84.88 90 ARG A C 1
ATOM 708 O O . ARG A 1 90 ? 19.719 -11.172 -10.195 1 84.88 90 ARG A O 1
ATOM 715 N N . GLU A 1 91 ? 18.469 -12.875 -10.781 1 84.5 91 GLU A N 1
ATOM 716 C CA . GLU A 1 91 ? 17.422 -12 -11.289 1 84.5 91 GLU A CA 1
ATOM 717 C C . GLU A 1 91 ? 16.578 -11.43 -10.148 1 84.5 91 GLU A C 1
ATOM 719 O O . GLU A 1 91 ? 16.156 -10.266 -10.203 1 84.5 91 GLU A O 1
ATOM 724 N N . LYS A 1 92 ? 16.516 -12.164 -9.102 1 86.62 92 LYS A N 1
ATOM 725 C CA . LYS A 1 92 ? 15.734 -11.719 -7.953 1 86.62 92 LYS A CA 1
ATOM 726 C C . LYS A 1 92 ? 16.438 -10.586 -7.215 1 86.62 92 LYS A C 1
ATOM 728 O O . LYS A 1 92 ? 15.789 -9.664 -6.719 1 86.62 92 LYS A O 1
ATOM 733 N N . SER A 1 93 ? 17.609 -10.68 -7.18 1 88.19 93 SER A N 1
ATOM 734 C CA . SER A 1 93 ? 18.391 -9.672 -6.461 1 88.19 93 SER A CA 1
ATOM 735 C C . SER A 1 93 ? 18.281 -8.312 -7.137 1 88.19 93 SER A C 1
ATOM 737 O O . SER A 1 93 ? 18.406 -7.273 -6.477 1 88.19 93 SER A O 1
ATOM 739 N N . ILE A 1 94 ? 18.031 -8.266 -8.383 1 90.88 94 ILE A N 1
ATOM 740 C CA . ILE A 1 94 ? 17.984 -7.02 -9.141 1 90.88 94 ILE A CA 1
ATOM 741 C C . ILE A 1 94 ? 16.766 -6.199 -8.711 1 90.88 94 ILE A C 1
ATOM 743 O O . ILE A 1 94 ? 16.891 -5.012 -8.398 1 90.88 94 ILE A O 1
ATOM 747 N N . TYR A 1 95 ? 15.625 -6.855 -8.656 1 92.62 95 TYR A N 1
ATOM 748 C CA . TYR A 1 95 ? 14.438 -6.074 -8.328 1 92.62 95 TYR A CA 1
ATOM 749 C C . TYR A 1 95 ? 14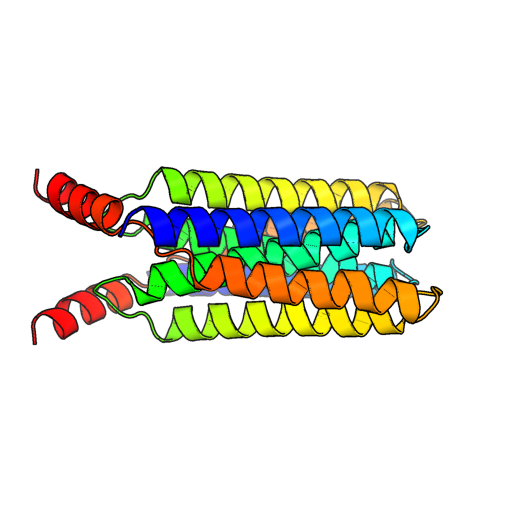.367 -5.793 -6.836 1 92.62 95 TYR A C 1
ATOM 751 O O . TYR A 1 95 ? 13.797 -4.781 -6.414 1 92.62 95 TYR A O 1
ATOM 759 N N . VAL A 1 96 ? 14.977 -6.648 -6.027 1 93.31 96 VAL A N 1
ATOM 760 C CA . VAL A 1 96 ? 15.039 -6.375 -4.598 1 93.31 96 VAL A CA 1
ATOM 761 C C . VAL A 1 96 ? 15.883 -5.129 -4.344 1 93.31 96 VAL A C 1
ATOM 763 O O . VAL A 1 96 ? 15.477 -4.234 -3.598 1 93.31 96 VAL A O 1
ATOM 766 N N . MET A 1 97 ? 17.047 -5.113 -5.02 1 95.25 97 MET A N 1
ATOM 767 C CA . MET A 1 97 ? 17.922 -3.953 -4.879 1 95.25 97 MET A CA 1
ATOM 768 C C . MET A 1 97 ? 17.25 -2.693 -5.41 1 95.25 97 MET A C 1
ATOM 770 O O . MET A 1 97 ? 17.391 -1.615 -4.832 1 95.25 97 MET A O 1
ATOM 774 N N . ALA A 1 98 ? 16.594 -2.863 -6.473 1 96.31 98 ALA A N 1
ATOM 775 C CA . ALA A 1 98 ? 15.883 -1.732 -7.059 1 96.31 98 ALA A CA 1
ATOM 776 C C . ALA A 1 98 ? 14.836 -1.179 -6.09 1 96.31 98 ALA A C 1
ATOM 778 O O . ALA A 1 98 ? 14.633 0.035 -6.023 1 96.31 98 ALA A O 1
ATOM 779 N N . TRP A 1 99 ? 14.188 -2.059 -5.348 1 96.75 99 TRP A N 1
ATOM 780 C CA . TRP A 1 99 ? 13.211 -1.65 -4.348 1 96.75 99 TRP A CA 1
ATOM 781 C C . TRP A 1 99 ? 13.836 -0.726 -3.312 1 96.75 99 TRP A C 1
ATOM 783 O O . TRP A 1 99 ? 13.258 0.306 -2.961 1 96.75 99 TRP A O 1
ATOM 793 N N . PHE A 1 100 ? 15.039 -1.009 -2.889 1 95.44 100 PHE A N 1
ATOM 794 C CA . PHE A 1 100 ? 15.719 -0.201 -1.883 1 95.44 100 PHE A CA 1
ATOM 795 C C . PHE A 1 100 ? 16.125 1.149 -2.461 1 95.44 100 PHE A C 1
ATOM 797 O O . PHE A 1 100 ? 16.062 2.17 -1.771 1 95.44 100 PHE A O 1
ATOM 804 N N . VAL A 1 101 ? 16.562 1.106 -3.664 1 95.25 101 VAL A N 1
ATOM 805 C CA . VAL A 1 101 ? 16.938 2.348 -4.34 1 95.25 101 VAL A CA 1
ATOM 806 C C . VAL A 1 101 ? 15.719 3.271 -4.418 1 95.25 101 VAL A C 1
ATOM 808 O O . VAL A 1 101 ? 15.828 4.473 -4.172 1 95.25 101 VAL A O 1
ATOM 811 N N . CYS A 1 102 ? 14.578 2.721 -4.723 1 94.62 102 CYS A N 1
ATOM 812 C CA . CYS A 1 102 ? 13.336 3.482 -4.789 1 94.62 102 CYS A CA 1
ATOM 813 C C . CYS A 1 102 ? 12.992 4.082 -3.432 1 94.62 102 CYS A C 1
ATOM 815 O O . CYS A 1 102 ? 12.562 5.234 -3.348 1 94.62 102 CYS A O 1
ATOM 817 N N . MET A 1 103 ? 13.188 3.291 -2.434 1 94.56 103 MET A N 1
ATOM 818 C CA . MET A 1 103 ? 12.898 3.76 -1.082 1 94.56 103 MET A CA 1
ATOM 819 C C . MET A 1 103 ? 13.828 4.902 -0.694 1 94.56 103 MET A C 1
ATOM 821 O O . MET A 1 103 ? 13.398 5.875 -0.067 1 94.56 103 MET A O 1
ATOM 825 N N . TYR A 1 104 ? 15.031 4.727 -1.107 1 94 104 TYR A N 1
ATOM 826 C CA . TYR A 1 104 ? 16.016 5.777 -0.845 1 94 104 TYR A CA 1
ATOM 827 C C . TYR A 1 104 ? 15.625 7.07 -1.548 1 94 104 TYR A C 1
ATOM 829 O O . TYR A 1 104 ? 15.68 8.148 -0.95 1 94 104 TYR A O 1
ATOM 837 N N . GLY A 1 105 ? 15.266 6.945 -2.783 1 93.44 105 GLY A N 1
ATOM 838 C CA . GLY A 1 105 ? 14.82 8.117 -3.527 1 93.44 105 GLY A CA 1
ATOM 839 C C . GLY A 1 105 ? 13.586 8.773 -2.928 1 93.44 105 GLY A C 1
ATOM 840 O O . GLY A 1 105 ? 13.516 10 -2.83 1 93.44 105 GLY A O 1
ATOM 841 N N . ALA A 1 106 ? 12.648 7.984 -2.463 1 93.12 106 ALA A N 1
ATOM 842 C CA . ALA A 1 106 ? 11.414 8.484 -1.868 1 93.12 106 ALA A CA 1
ATOM 843 C C . ALA A 1 106 ? 11.688 9.195 -0.547 1 93.12 106 ALA A C 1
ATOM 845 O O . ALA A 1 106 ? 11.055 10.211 -0.236 1 93.12 106 ALA A O 1
ATOM 846 N N . SER A 1 107 ? 12.602 8.695 0.22 1 91.62 107 SER A N 1
ATOM 847 C CA . SER A 1 107 ? 12.945 9.289 1.509 1 91.62 107 SER A CA 1
ATOM 848 C C . SER A 1 107 ? 13.656 10.625 1.329 1 91.62 107 SER A C 1
ATOM 850 O O . SER A 1 107 ? 13.617 11.477 2.217 1 91.62 107 SER A O 1
ATOM 852 N N . ALA A 1 108 ? 14.312 10.805 0.202 1 89.56 108 ALA A N 1
ATOM 853 C CA . ALA A 1 108 ? 15.062 12.031 -0.056 1 89.56 108 ALA A CA 1
ATOM 854 C C . ALA A 1 108 ? 14.172 13.094 -0.685 1 89.56 108 ALA A C 1
ATOM 856 O O . ALA A 1 108 ? 14.562 14.258 -0.786 1 89.56 108 ALA A O 1
ATOM 857 N N . THR A 1 109 ? 13.008 12.625 -1.115 1 82.69 109 THR A N 1
ATOM 858 C CA . THR A 1 109 ? 12.078 13.578 -1.712 1 82.69 109 THR A CA 1
ATOM 859 C C . THR A 1 109 ? 11.367 14.391 -0.632 1 82.69 109 THR A C 1
ATOM 861 O O . THR A 1 109 ? 10.672 13.836 0.213 1 82.69 109 THR A O 1
ATOM 864 N N . SER A 1 110 ? 11.922 15.602 -0.352 1 73.31 110 SER A N 1
ATOM 865 C CA . SER A 1 110 ? 11.281 16.5 0.61 1 73.31 110 SER A CA 1
ATOM 866 C C . SER A 1 110 ? 9.961 17.031 0.07 1 73.31 110 SER A C 1
ATOM 868 O O . SER A 1 110 ? 9.844 17.344 -1.118 1 73.31 110 SER A O 1
ATOM 870 N N . TYR A 1 111 ? 8.875 16.766 0.861 1 71.5 111 TYR A N 1
ATOM 871 C CA . TYR A 1 111 ? 7.594 17.328 0.471 1 71.5 111 TYR A CA 1
ATOM 872 C C . TYR A 1 111 ? 7.617 18.844 0.574 1 71.5 111 TYR A C 1
ATOM 874 O O . TYR A 1 111 ? 8.117 19.406 1.553 1 71.5 111 TYR A O 1
ATOM 882 N N . PRO A 1 112 ? 7.449 19.547 -0.63 1 58.81 112 PRO A N 1
ATOM 883 C CA . PRO A 1 112 ? 7.582 21 -0.635 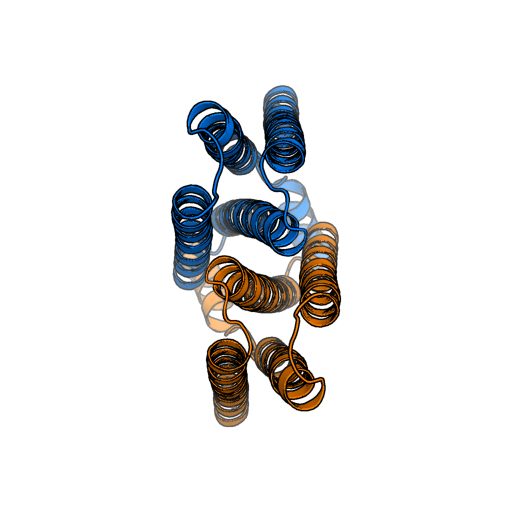1 58.81 112 PRO A CA 1
ATOM 884 C C . PRO A 1 112 ? 6.828 21.672 0.512 1 58.81 112 PRO A C 1
ATOM 886 O O . PRO A 1 112 ? 5.656 21.359 0.748 1 58.81 112 PRO A O 1
ATOM 889 N N . ALA A 1 113 ? 7.594 22.266 1.403 1 55.28 113 ALA A N 1
ATOM 890 C CA . ALA A 1 113 ? 7.09 23.078 2.504 1 55.28 113 ALA A CA 1
ATOM 891 C C . ALA A 1 113 ? 6.008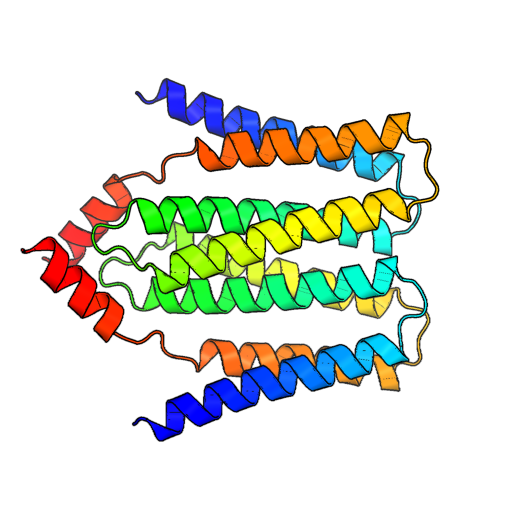 24.031 2.02 1 55.28 113 ALA A C 1
ATOM 893 O O . ALA A 1 113 ? 5.098 24.391 2.775 1 55.28 113 ALA A O 1
ATOM 894 N N . LYS A 1 114 ? 6.207 24.516 0.866 1 54.25 114 LYS A N 1
ATOM 895 C CA . LYS A 1 114 ? 5.336 25.562 0.338 1 54.25 114 LYS A CA 1
ATOM 896 C C . LYS A 1 114 ? 3.887 25.094 0.266 1 54.25 114 LYS A C 1
ATOM 898 O O . LYS A 1 114 ? 2.959 25.875 0.452 1 54.25 114 LYS A O 1
ATOM 903 N N . VAL A 1 115 ? 3.695 23.906 -0.056 1 50.62 115 VAL A N 1
ATOM 904 C CA . VAL A 1 115 ? 2.301 23.484 -0.027 1 50.62 115 VAL A CA 1
ATOM 905 C C . VAL A 1 115 ? 1.778 23.516 1.407 1 50.62 115 VAL A C 1
ATOM 907 O O . VAL A 1 115 ? 0.636 23.922 1.647 1 50.62 115 VAL A O 1
ATOM 910 N N . ALA A 1 116 ? 2.684 23.281 2.326 1 50.53 116 ALA A N 1
ATOM 911 C CA . ALA A 1 116 ? 2.361 23.453 3.74 1 50.53 116 ALA A CA 1
ATOM 912 C C . ALA A 1 116 ? 2.156 24.922 4.086 1 50.53 116 ALA A C 1
ATOM 914 O O . ALA A 1 116 ? 1.283 25.266 4.887 1 50.53 116 ALA A O 1
ATOM 915 N N . ASP A 1 117 ? 3.043 25.828 3.562 1 51.91 117 ASP A N 1
ATOM 916 C CA . ASP A 1 117 ? 2.906 27.25 3.801 1 51.91 117 ASP A CA 1
ATOM 917 C C . ASP A 1 117 ? 1.634 27.797 3.156 1 51.91 117 ASP A C 1
ATOM 919 O O . ASP A 1 117 ? 0.942 28.625 3.744 1 51.91 117 ASP A O 1
ATOM 923 N N . LYS A 1 118 ? 1.412 27.359 1.917 1 51.25 118 LYS A N 1
ATOM 924 C CA . LYS A 1 118 ? 0.214 27.844 1.238 1 51.25 118 LYS A CA 1
ATOM 925 C C . LYS A 1 118 ? -1.05 27.344 1.93 1 51.25 118 LYS A C 1
ATOM 927 O O . LYS A 1 118 ? -2.035 28.078 2.043 1 51.25 118 LYS A O 1
ATOM 932 N N . ALA A 1 119 ? -0.994 26.25 2.42 1 50 119 ALA A N 1
ATOM 933 C CA . ALA A 1 119 ? -2.09 25.734 3.236 1 50 119 ALA A CA 1
ATOM 934 C C . ALA A 1 119 ? -2.273 26.578 4.496 1 50 119 ALA A C 1
ATOM 936 O O . ALA A 1 119 ? -3.404 26.812 4.93 1 50 119 ALA A O 1
ATOM 937 N N . ARG A 1 120 ? -1.176 26.906 5.039 1 47.53 120 ARG A N 1
ATOM 938 C CA . ARG A 1 120 ? -1.206 27.828 6.172 1 47.53 120 ARG A CA 1
ATOM 939 C C . ARG A 1 120 ? -1.791 29.172 5.773 1 47.53 120 ARG A C 1
ATOM 941 O O . ARG A 1 120 ? -2.586 29.766 6.512 1 47.53 120 ARG A O 1
ATOM 948 N N . ASN A 1 121 ? -1.263 29.656 4.707 1 50 121 ASN A N 1
ATOM 949 C CA . ASN A 1 121 ? -1.738 30.953 4.27 1 50 121 ASN A CA 1
ATOM 950 C C . ASN A 1 121 ? -3.193 30.906 3.814 1 50 121 ASN A C 1
ATOM 952 O O . ASN A 1 121 ? -3.951 31.859 4.023 1 50 121 ASN A O 1
ATOM 956 N N . ASN A 1 122 ? -3.586 29.953 3.164 1 47.75 122 ASN A N 1
ATOM 957 C CA . ASN A 1 122 ? -4.969 29.875 2.711 1 47.75 122 ASN A CA 1
ATOM 958 C C . ASN A 1 122 ? -5.926 29.641 3.875 1 47.75 122 ASN A C 1
ATOM 960 O O . ASN A 1 122 ? -7.129 29.875 3.754 1 47.75 122 ASN A O 1
ATOM 964 N N . SER A 1 123 ? -5.496 28.953 4.906 1 44.41 123 SER A N 1
ATOM 965 C CA . SER A 1 123 ? -6.324 28.875 6.105 1 44.41 123 SER A CA 1
ATOM 966 C C . SER A 1 123 ? -6.496 30.234 6.762 1 44.41 123 SER A C 1
ATOM 968 O O . SER A 1 123 ? -7.387 30.422 7.594 1 44.41 123 SER A O 1
ATOM 970 N N . VAL A 1 124 ? -5.566 31.094 6.676 1 44.97 124 VAL A N 1
ATOM 971 C CA . VAL A 1 124 ? -5.688 32.438 7.262 1 44.97 124 VAL A CA 1
ATOM 972 C C . VAL A 1 124 ? -6.566 33.312 6.375 1 44.97 124 VAL A C 1
ATOM 974 O O . VAL A 1 124 ? -7.027 34.375 6.801 1 44.97 124 VAL A O 1
ATOM 977 N N . GLU A 1 125 ? -6.672 33.062 5.117 1 39.16 125 GLU A N 1
ATOM 978 C CA . GLU A 1 125 ? -7.57 33.969 4.414 1 39.16 125 GLU A CA 1
ATOM 979 C C . GLU A 1 125 ? -9.008 33.438 4.438 1 39.16 125 GLU A C 1
ATOM 981 O O . GLU A 1 125 ? -9.242 32.25 4.301 1 39.16 125 GLU A O 1
ATOM 986 N N . MET B 1 1 ? -20.859 10.562 20.609 1 59.12 1 MET B N 1
ATOM 987 C CA . MET B 1 1 ? -19.844 10.859 19.625 1 59.12 1 MET B CA 1
ATOM 988 C C . MET B 1 1 ? -18.766 9.766 19.609 1 59.12 1 MET B C 1
ATOM 990 O O . MET B 1 1 ? -18.328 9.336 18.531 1 59.12 1 MET B O 1
ATOM 994 N N . LYS B 1 2 ? -18.406 9.172 20.828 1 69.69 2 LYS B N 1
ATOM 995 C CA . LYS B 1 2 ? -17.406 8.117 20.969 1 69.69 2 LYS B CA 1
ATOM 996 C C . LYS B 1 2 ? -17.906 6.801 20.375 1 69.69 2 LYS B C 1
ATOM 998 O O . LYS B 1 2 ? -17.125 6.016 19.844 1 69.69 2 LYS B O 1
ATOM 1003 N N . LEU B 1 3 ? -19.203 6.617 20.375 1 70.56 3 LEU B N 1
ATOM 1004 C CA . LEU B 1 3 ? -19.812 5.387 19.875 1 70.56 3 LEU B CA 1
ATOM 1005 C C . LEU B 1 3 ? -19.641 5.258 18.375 1 70.56 3 LEU B C 1
ATOM 1007 O O . LEU B 1 3 ? -19.391 4.164 17.859 1 70.56 3 LEU B O 1
ATOM 1011 N N . LYS B 1 4 ? -19.812 6.25 17.719 1 77.69 4 LYS B N 1
ATOM 1012 C CA . LYS B 1 4 ? -19.672 6.238 16.266 1 77.69 4 LYS B CA 1
ATOM 1013 C C . LYS B 1 4 ? -18.25 5.879 15.844 1 77.69 4 LYS B C 1
ATOM 1015 O O . LYS B 1 4 ? -18.047 5.117 14.898 1 77.69 4 LYS B O 1
ATOM 1020 N N . ARG B 1 5 ? -17.328 6.215 16.609 1 80.62 5 ARG B N 1
ATOM 1021 C CA . ARG B 1 5 ? -15.93 5.922 16.312 1 80.62 5 ARG B CA 1
ATOM 1022 C C . ARG B 1 5 ? -15.617 4.453 16.578 1 80.62 5 ARG B C 1
ATOM 1024 O O . ARG B 1 5 ? -14.883 3.83 15.805 1 80.62 5 ARG B O 1
ATOM 1031 N N . THR B 1 6 ? -16.188 3.924 17.578 1 88 6 THR B N 1
ATOM 1032 C CA . THR B 1 6 ? -15.945 2.531 17.938 1 88 6 THR B CA 1
ATOM 1033 C C . THR B 1 6 ? -16.609 1.589 16.938 1 88 6 THR B C 1
ATOM 1035 O O . THR B 1 6 ? -16.047 0.545 16.594 1 88 6 THR B O 1
ATOM 1038 N N . THR B 1 7 ? -17.734 2.027 16.484 1 89.5 7 THR B N 1
ATOM 1039 C CA . THR B 1 7 ? -18.438 1.221 15.5 1 89.5 7 THR B CA 1
ATOM 1040 C C . THR B 1 7 ? -17.656 1.157 14.195 1 89.5 7 THR B C 1
ATOM 1042 O O . THR B 1 7 ? -17.578 0.1 13.562 1 89.5 7 THR B O 1
ATOM 1045 N N . ALA B 1 8 ? -17.109 2.242 13.836 1 89.12 8 ALA B N 1
ATOM 1046 C CA . ALA B 1 8 ? -16.312 2.305 12.609 1 89.12 8 ALA B CA 1
ATOM 1047 C C . ALA B 1 8 ? -15.078 1.404 12.703 1 89.12 8 ALA B C 1
ATOM 1049 O O . ALA B 1 8 ? -14.766 0.67 11.766 1 89.12 8 ALA B O 1
ATOM 1050 N N . ARG B 1 9 ? -14.43 1.426 13.836 1 89.56 9 ARG B N 1
ATOM 1051 C CA . ARG B 1 9 ? -13.258 0.595 14.062 1 89.56 9 ARG B CA 1
ATOM 1052 C C . ARG B 1 9 ? -13.617 -0.886 14.055 1 89.56 9 ARG B C 1
ATOM 1054 O O . ARG B 1 9 ? -12.852 -1.716 13.555 1 89.56 9 ARG B O 1
ATOM 1061 N N . LEU B 1 10 ? -14.758 -1.097 14.531 1 92.44 10 LEU B N 1
ATOM 1062 C CA . LEU B 1 10 ? -15.227 -2.479 14.562 1 92.44 10 LEU B CA 1
ATOM 1063 C C . LEU B 1 10 ? -15.531 -2.979 13.148 1 92.44 10 LEU B C 1
ATOM 1065 O O . LEU B 1 10 ? -15.211 -4.117 12.812 1 92.44 10 LEU B O 1
ATOM 1069 N N . VAL B 1 11 ? -16.109 -2.123 12.406 1 93.06 11 VAL B N 1
ATOM 1070 C CA . VAL B 1 11 ? -16.438 -2.477 11.031 1 93.06 11 VAL B CA 1
ATOM 1071 C C . VAL B 1 11 ? -15.156 -2.734 10.242 1 93.06 11 VAL B C 1
ATOM 1073 O O . VAL B 1 11 ? -15.078 -3.691 9.461 1 93.06 11 VAL B O 1
ATOM 1076 N N . MET B 1 12 ? -14.172 -1.928 10.461 1 93.56 12 MET B N 1
ATOM 1077 C CA . MET B 1 12 ? -12.891 -2.1 9.781 1 93.56 12 MET B CA 1
ATOM 1078 C C . MET B 1 12 ? -12.234 -3.42 10.18 1 93.56 12 MET B C 1
ATOM 1080 O O . MET B 1 12 ? -11.727 -4.148 9.328 1 93.56 12 MET B O 1
ATOM 1084 N N . LEU B 1 13 ? -12.328 -3.719 11.438 1 93.56 13 LEU B N 1
ATOM 1085 C CA . LEU B 1 13 ? -11.719 -4.945 11.945 1 93.56 13 LEU B CA 1
ATOM 1086 C C . LEU B 1 13 ? -12.469 -6.172 11.43 1 93.56 13 LEU B C 1
ATOM 1088 O O . LEU B 1 13 ? -11.852 -7.164 11.039 1 93.56 13 LEU B O 1
ATOM 1092 N N . LEU B 1 14 ? -13.758 -6.035 11.453 1 93.81 14 LEU B N 1
ATOM 1093 C CA . LEU B 1 14 ? -14.586 -7.141 10.977 1 93.81 14 LEU B CA 1
ATOM 1094 C C . LEU B 1 14 ? -14.359 -7.371 9.484 1 93.81 14 LEU B C 1
ATOM 1096 O O . LEU B 1 14 ? -14.227 -8.516 9.047 1 93.81 14 LEU B O 1
ATOM 1100 N N . GLY B 1 15 ? -14.305 -6.324 8.75 1 94.81 15 GLY B N 1
ATOM 1101 C CA . GLY B 1 15 ? -14.023 -6.461 7.332 1 94.81 15 GLY B CA 1
ATOM 1102 C C . GLY B 1 15 ? -12.672 -7.094 7.055 1 94.81 15 GLY B C 1
ATOM 1103 O O . GLY B 1 15 ? -12.555 -7.961 6.18 1 94.81 15 GLY B O 1
ATOM 1104 N N . SER B 1 16 ? -11.688 -6.676 7.816 1 95.56 16 SER B N 1
ATOM 1105 C CA . SER B 1 16 ? -10.344 -7.227 7.648 1 95.56 16 SER B CA 1
ATOM 1106 C C . SER B 1 16 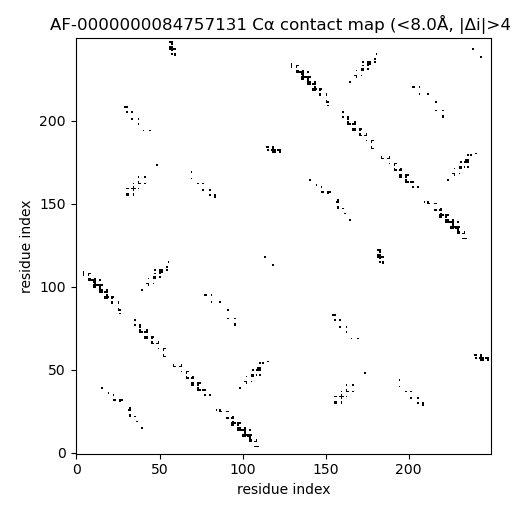? -10.32 -8.719 7.977 1 95.56 16 SER B C 1
ATOM 1108 O O . SER B 1 16 ? -9.672 -9.5 7.277 1 95.56 16 SER B O 1
ATOM 1110 N N . LEU B 1 17 ? -11.055 -9.109 9.047 1 95.5 17 LEU B N 1
ATOM 1111 C CA . LEU B 1 17 ? -11.078 -10.508 9.469 1 95.5 17 LEU B CA 1
ATOM 1112 C C . LEU B 1 17 ? -11.75 -11.375 8.414 1 95.5 17 LEU B C 1
ATOM 1114 O O . LEU B 1 17 ? -11.234 -12.438 8.062 1 95.5 17 LEU B O 1
ATOM 1118 N N . VAL B 1 18 ? -12.883 -10.969 7.945 1 94.62 18 VAL B N 1
ATOM 1119 C CA . VAL B 1 18 ? -13.609 -11.719 6.918 1 94.62 18 VAL B CA 1
ATOM 1120 C C . VAL B 1 18 ? -12.758 -11.82 5.656 1 94.62 18 VAL B C 1
ATOM 1122 O O . VAL B 1 18 ? -12.719 -12.867 5.008 1 94.62 18 VAL B O 1
ATOM 1125 N N . TYR B 1 19 ? -12.086 -10.719 5.297 1 96.06 19 TYR B N 1
ATOM 1126 C CA . TYR B 1 19 ? -11.203 -10.68 4.133 1 96.06 19 TYR B CA 1
ATOM 1127 C C . TYR B 1 19 ? -10.086 -11.703 4.262 1 96.06 19 TYR B C 1
ATOM 1129 O O . TYR B 1 19 ? -9.82 -12.461 3.324 1 96.06 19 TYR B O 1
ATOM 1137 N N . LEU B 1 20 ? -9.523 -11.797 5.426 1 93.38 20 LEU B N 1
ATOM 1138 C CA . LEU B 1 20 ? -8.398 -12.703 5.641 1 93.38 20 LEU B CA 1
ATOM 1139 C C . LEU B 1 20 ? -8.852 -14.156 5.621 1 93.38 20 LEU B C 1
ATOM 1141 O O . LEU B 1 20 ? -8.172 -15.016 5.055 1 93.38 20 LEU B O 1
ATOM 1145 N N . ILE B 1 21 ? -9.992 -14.43 6.23 1 92.31 21 ILE B N 1
ATOM 1146 C CA . ILE B 1 21 ? -10.547 -15.781 6.242 1 92.31 21 ILE B CA 1
ATOM 1147 C C . ILE B 1 21 ? -10.906 -16.203 4.82 1 92.31 21 ILE B C 1
ATOM 1149 O O . ILE B 1 21 ? -10.656 -17.344 4.418 1 92.31 21 ILE B O 1
ATOM 1153 N N . GLY B 1 22 ? -11.508 -15.305 4.082 1 89.69 22 GLY B N 1
ATOM 1154 C CA . GLY B 1 22 ? -11.859 -15.594 2.699 1 89.69 22 GLY B CA 1
ATOM 1155 C C . GLY B 1 22 ? -10.664 -15.938 1.838 1 89.69 22 GLY B C 1
ATOM 1156 O O . GLY B 1 22 ? -10.703 -16.906 1.072 1 89.69 22 GLY B O 1
ATOM 1157 N N . ILE B 1 23 ? -9.578 -15.242 1.991 1 87.5 23 ILE B N 1
ATOM 1158 C CA . ILE B 1 23 ? -8.375 -15.469 1.205 1 87.5 23 ILE B CA 1
ATOM 1159 C C . ILE B 1 23 ? -7.715 -16.781 1.634 1 87.5 23 ILE B C 1
ATOM 1161 O O . ILE B 1 23 ? -7.195 -17.531 0.798 1 87.5 23 ILE B O 1
ATOM 1165 N N . TRP B 1 24 ? -7.738 -17.016 2.887 1 88.19 24 TRP B N 1
ATOM 1166 C CA . TRP B 1 24 ? -7.129 -18.234 3.404 1 88.19 24 TRP B CA 1
ATOM 1167 C C . TRP B 1 24 ? -7.812 -19.469 2.834 1 88.19 24 TRP B C 1
ATOM 1169 O O . TRP B 1 24 ? -7.168 -20.5 2.625 1 88.19 24 TRP B O 1
ATOM 1179 N N . ARG B 1 25 ? -9.055 -19.359 2.475 1 86.12 25 ARG B N 1
ATOM 1180 C CA . ARG B 1 25 ? -9.828 -20.484 1.965 1 86.12 25 ARG B CA 1
ATOM 1181 C C . ARG B 1 25 ? -9.758 -20.562 0.444 1 86.12 25 ARG B C 1
ATOM 1183 O O . ARG B 1 25 ? -9.812 -21.641 -0.135 1 86.12 25 ARG B O 1
ATOM 1190 N N . THR B 1 26 ? -9.523 -19.5 -0.214 1 83.94 26 THR B N 1
ATOM 1191 C CA . THR B 1 26 ? -9.688 -19.438 -1.662 1 83.94 26 THR B CA 1
ATOM 1192 C C . THR B 1 26 ? -8.336 -19.547 -2.363 1 83.94 26 THR B C 1
ATOM 1194 O O . THR B 1 26 ? -8.234 -20.156 -3.436 1 83.94 26 THR B O 1
ATOM 1197 N N . CYS B 1 27 ? -7.289 -18.953 -1.854 1 81 27 CYS B N 1
ATOM 1198 C CA . CYS B 1 27 ? -6.016 -18.891 -2.559 1 81 27 CYS B CA 1
ATOM 1199 C C . CYS B 1 27 ? -5.074 -19.984 -2.096 1 81 27 CYS B C 1
ATOM 1201 O O . CYS B 1 27 ? -4.723 -20.062 -0.917 1 81 27 CYS B O 1
ATOM 1203 N N . PRO B 1 28 ? -4.75 -20.828 -3.004 1 76.56 28 PRO B N 1
ATOM 1204 C CA . PRO B 1 28 ? -3.818 -21.891 -2.637 1 76.56 28 PRO B CA 1
ATOM 1205 C C . PRO B 1 28 ? -2.357 -21.453 -2.721 1 76.56 28 PRO B C 1
ATOM 1207 O O . PRO B 1 28 ? -1.501 -22.016 -2.027 1 76.56 28 PRO B O 1
ATOM 1210 N N . LEU B 1 29 ? -2.1 -20.469 -3.516 1 77.88 29 LEU B N 1
ATOM 1211 C CA . LEU B 1 29 ? -0.717 -20.047 -3.713 1 77.88 29 LEU B CA 1
ATOM 1212 C C . LEU B 1 29 ? -0.306 -19.016 -2.66 1 77.88 29 LEU B C 1
ATOM 1214 O O . LEU B 1 29 ? -1.075 -18.109 -2.338 1 77.88 29 LEU B O 1
ATOM 1218 N N . PHE B 1 30 ? 0.833 -19.234 -2.061 1 76.25 30 PHE B N 1
ATOM 1219 C CA . PHE B 1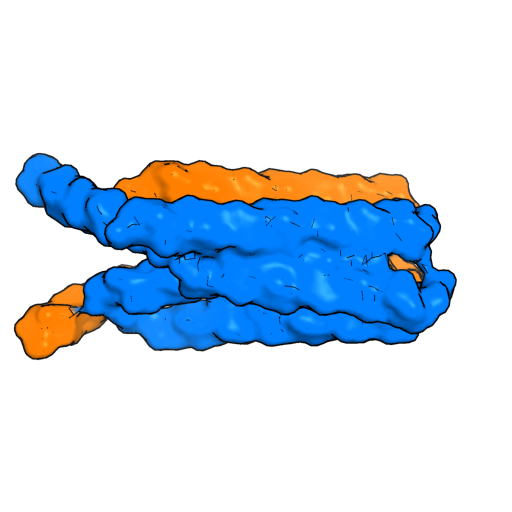 30 ? 1.365 -18.312 -1.061 1 76.25 30 PHE B CA 1
ATOM 1220 C C . PHE B 1 30 ? 1.533 -16.922 -1.644 1 76.25 30 PHE B C 1
ATOM 1222 O O . PHE B 1 30 ? 1.269 -15.922 -0.967 1 76.25 30 PHE B O 1
ATOM 1229 N N . SER B 1 31 ? 1.938 -16.906 -2.949 1 78.5 31 SER B N 1
ATOM 1230 C CA . SER B 1 31 ? 2.104 -15.625 -3.621 1 78.5 31 SER B CA 1
ATOM 1231 C C . SER B 1 31 ? 0.775 -14.891 -3.738 1 78.5 31 SER B C 1
ATOM 1233 O O . SER B 1 31 ? 0.723 -13.664 -3.594 1 78.5 31 SER B O 1
ATOM 1235 N N . GLY B 1 32 ? -0.235 -15.703 -3.848 1 83.12 32 GLY B N 1
ATOM 1236 C CA . GLY B 1 32 ? -1.561 -15.109 -3.934 1 83.12 32 GLY B CA 1
ATOM 1237 C C . GLY B 1 32 ? -2.039 -14.523 -2.617 1 83.12 32 GLY B C 1
ATOM 1238 O O . GLY B 1 32 ? -2.604 -13.43 -2.586 1 83.12 32 GLY B O 1
ATOM 1239 N N . LYS B 1 33 ? -1.727 -15.266 -1.555 1 87.81 33 LYS B N 1
ATOM 1240 C CA . LYS B 1 33 ? -2.133 -14.797 -0.232 1 87.81 33 LYS B CA 1
ATOM 1241 C C . LYS B 1 33 ? -1.455 -13.477 0.115 1 87.81 33 LYS B C 1
ATOM 1243 O O . LYS B 1 33 ? -2.096 -12.562 0.645 1 87.81 33 LYS B O 1
ATOM 1248 N N . GLY B 1 34 ? -0.186 -13.484 -0.215 1 89.44 34 GLY B N 1
ATOM 1249 C CA . GLY B 1 34 ? 0.532 -12.242 0.022 1 89.44 34 GLY B CA 1
ATOM 1250 C C . GLY B 1 34 ? 0.035 -11.094 -0.836 1 89.44 34 GLY B C 1
ATOM 1251 O O . GLY B 1 34 ? -0.019 -9.953 -0.38 1 89.44 34 GLY B O 1
ATOM 1252 N N . TYR B 1 35 ? -0.319 -11.406 -2.039 1 92.06 35 TYR B N 1
ATOM 1253 C CA . TYR B 1 35 ? -0.863 -10.422 -2.961 1 92.06 35 TYR B CA 1
ATOM 1254 C C . TYR B 1 35 ? -2.107 -9.758 -2.381 1 92.06 35 TYR B C 1
ATOM 1256 O O . TYR B 1 35 ? -2.182 -8.531 -2.289 1 92.06 35 TYR B O 1
ATOM 1264 N N . PHE B 1 36 ? -3 -10.492 -1.896 1 93.69 36 PHE B N 1
ATOM 1265 C CA . PHE B 1 36 ? -4.266 -9.953 -1.413 1 93.69 36 PHE B CA 1
ATOM 1266 C C . PHE B 1 36 ? -4.086 -9.289 -0.056 1 93.69 36 PHE B C 1
ATOM 1268 O O . PHE B 1 36 ? -4.77 -8.312 0.255 1 93.69 36 PHE B O 1
ATOM 1275 N N . LEU B 1 37 ? -3.168 -9.766 0.657 1 94.06 37 LEU B N 1
ATOM 1276 C CA . LEU B 1 37 ? -2.852 -9.109 1.92 1 94.06 37 LEU B CA 1
ATOM 1277 C C . LEU B 1 37 ? -2.334 -7.695 1.682 1 94.06 37 LEU B C 1
ATOM 1279 O O . LEU B 1 37 ? -2.773 -6.75 2.34 1 94.06 37 LEU B O 1
ATOM 1283 N N . GLY B 1 38 ? -1.441 -7.59 0.7 1 95.69 38 GLY B N 1
ATOM 1284 C CA . GLY B 1 38 ? -0.906 -6.281 0.366 1 95.69 38 GLY B CA 1
ATOM 1285 C C . GLY B 1 38 ? -1.961 -5.316 -0.146 1 95.69 38 GLY B C 1
ATOM 1286 O O . GLY B 1 38 ? -1.963 -4.141 0.217 1 95.69 38 GLY B O 1
ATOM 1287 N N . VAL B 1 39 ? -2.818 -5.832 -0.88 1 96.19 39 VAL B N 1
ATOM 1288 C CA . VAL B 1 39 ? -3.887 -5.027 -1.463 1 96.19 39 VAL B CA 1
ATOM 1289 C C . VAL B 1 39 ? -4.77 -4.461 -0.353 1 96.19 39 VAL B C 1
ATOM 1291 O O . VAL B 1 39 ? -5.145 -3.287 -0.389 1 96.19 39 VAL B O 1
ATOM 1294 N N . LEU B 1 40 ? -5.055 -5.305 0.586 1 96.62 40 LEU B N 1
ATOM 1295 C CA . LEU B 1 40 ? -5.883 -4.883 1.709 1 96.62 40 LEU B CA 1
ATOM 1296 C C . LEU B 1 40 ? -5.203 -3.773 2.502 1 96.62 40 LEU B C 1
ATOM 1298 O O . LEU B 1 40 ? -5.797 -2.719 2.74 1 96.62 40 LEU B O 1
ATOM 1302 N N . VAL B 1 41 ? -3.963 -3.982 2.836 1 96.69 41 VAL B N 1
ATOM 1303 C CA . VAL B 1 41 ? -3.227 -3.039 3.672 1 96.69 41 VAL B CA 1
ATOM 1304 C C . VAL B 1 41 ? -3.006 -1.734 2.908 1 96.69 41 VAL B C 1
ATOM 1306 O O . VAL B 1 41 ? -3.17 -0.647 3.465 1 96.69 41 VAL B O 1
ATOM 1309 N N . MET B 1 42 ? -2.662 -1.895 1.633 1 97.69 42 MET B N 1
ATOM 1310 C CA . MET B 1 42 ? -2.461 -0.72 0.791 1 97.69 42 MET B CA 1
ATOM 1311 C C . MET B 1 42 ? -3.727 0.129 0.729 1 97.69 42 MET B C 1
ATOM 1313 O O . MET B 1 42 ? -3.666 1.352 0.87 1 97.69 42 MET B O 1
ATOM 1317 N N . GLY B 1 43 ? -4.84 -0.519 0.556 1 96.75 43 GLY B N 1
ATOM 1318 C CA . GLY B 1 43 ? -6.102 0.201 0.488 1 96.75 43 GLY B CA 1
ATOM 1319 C C . GLY B 1 43 ? -6.477 0.873 1.795 1 96.75 43 GLY B C 1
ATOM 1320 O O . GLY B 1 43 ? -6.848 2.049 1.811 1 96.75 43 GLY B O 1
ATOM 1321 N N . MET B 1 44 ? -6.359 0.148 2.834 1 96 44 MET B N 1
ATOM 1322 C CA . MET B 1 44 ? -6.691 0.682 4.152 1 96 44 MET B CA 1
ATOM 1323 C C . MET B 1 44 ? -5.793 1.864 4.504 1 96 44 MET B C 1
ATOM 1325 O O . MET B 1 44 ? -6.273 2.887 4.996 1 96 44 MET B O 1
ATOM 1329 N N . PHE B 1 45 ? -4.543 1.714 4.246 1 96.75 45 PHE B N 1
ATOM 1330 C CA . PHE B 1 45 ? -3.586 2.777 4.523 1 96.75 45 PHE B CA 1
ATOM 1331 C C . PHE B 1 45 ? -3.889 4.012 3.686 1 96.75 45 PHE B C 1
ATOM 1333 O O . PHE B 1 45 ? -3.791 5.141 4.172 1 96.75 45 PHE B O 1
ATOM 1340 N N . ALA B 1 46 ? -4.25 3.793 2.486 1 96.81 46 ALA B N 1
ATOM 1341 C CA . ALA B 1 46 ? -4.578 4.91 1.603 1 96.81 46 ALA B CA 1
ATOM 1342 C C . ALA B 1 46 ? -5.805 5.664 2.107 1 96.81 46 ALA B C 1
ATOM 1344 O O . ALA B 1 46 ? -5.82 6.898 2.113 1 96.81 46 ALA B O 1
ATOM 1345 N N . VAL B 1 47 ? -6.793 4.957 2.549 1 95.81 47 VAL B N 1
ATOM 1346 C CA . VAL B 1 47 ? -8.016 5.578 3.039 1 95.81 47 VAL B CA 1
ATOM 1347 C C . VAL B 1 47 ? -7.73 6.328 4.34 1 95.81 47 VAL B C 1
ATOM 1349 O O . VAL B 1 47 ? -8.18 7.465 4.516 1 95.81 47 VAL B O 1
ATOM 1352 N N . LEU B 1 48 ? -6.988 5.734 5.227 1 94.19 48 LEU B N 1
ATOM 1353 C CA . LEU B 1 48 ? -6.664 6.367 6.5 1 94.19 48 LEU B CA 1
ATOM 1354 C C . LEU B 1 48 ? -5.848 7.637 6.285 1 94.19 48 LEU B C 1
ATOM 1356 O O . LEU B 1 48 ? -6.094 8.656 6.934 1 94.19 48 LEU B O 1
ATOM 1360 N N . THR B 1 49 ? -4.895 7.52 5.395 1 93.81 49 THR B N 1
ATOM 1361 C CA . THR B 1 49 ? -4.074 8.68 5.074 1 93.81 49 THR B CA 1
ATOM 1362 C C . THR B 1 49 ? -4.91 9.773 4.41 1 93.81 49 THR B C 1
ATOM 1364 O O . THR B 1 49 ? -4.73 10.961 4.691 1 93.81 49 THR B O 1
ATOM 1367 N N . HIS B 1 50 ? -5.801 9.32 3.549 1 92.75 50 HIS B N 1
ATOM 1368 C CA . HIS B 1 50 ? -6.711 10.242 2.881 1 92.75 50 HIS B CA 1
ATOM 1369 C C . HIS B 1 50 ? -7.578 10.984 3.889 1 92.75 50 HIS B C 1
ATOM 1371 O O . HIS B 1 50 ? -7.727 12.211 3.801 1 92.75 50 HIS B O 1
ATOM 1377 N N . GLN B 1 51 ? -8.117 10.328 4.855 1 90.12 51 GLN B N 1
ATOM 1378 C CA . GLN B 1 51 ? -8.969 10.93 5.879 1 90.12 51 GLN B CA 1
ATOM 1379 C C . GLN B 1 51 ? -8.172 11.883 6.766 1 90.12 51 GLN B C 1
ATOM 1381 O O . GLN B 1 51 ? -8.648 12.969 7.102 1 90.12 51 GLN B O 1
ATOM 1386 N N . ARG B 1 52 ? -7 11.461 7.027 1 88.31 52 ARG B N 1
ATOM 1387 C CA . ARG B 1 52 ? -6.133 12.305 7.852 1 88.31 52 ARG B CA 1
ATOM 1388 C C . ARG B 1 52 ? -5.793 13.609 7.133 1 88.31 52 ARG B C 1
ATOM 1390 O O . ARG B 1 52 ? -5.82 14.68 7.742 1 88.31 52 ARG B O 1
ATOM 1397 N N . THR B 1 53 ? -5.465 13.523 5.918 1 88.88 53 THR B N 1
ATOM 1398 C CA . THR B 1 53 ? -5.078 14.695 5.129 1 88.88 53 THR B CA 1
ATOM 1399 C C . THR B 1 53 ? -6.273 15.625 4.918 1 88.88 53 THR B C 1
ATOM 1401 O O . THR B 1 53 ? -6.117 16.844 4.902 1 88.88 53 THR B O 1
ATOM 1404 N N . GLU B 1 54 ? -7.465 14.992 4.781 1 86.12 54 GLU B N 1
ATOM 1405 C CA . GLU B 1 54 ? -8.68 15.781 4.586 1 86.12 54 GLU B CA 1
ATOM 1406 C C . GLU B 1 54 ? -9.039 16.562 5.848 1 86.12 54 GLU B C 1
ATOM 1408 O O . GLU B 1 54 ? -9.672 17.609 5.773 1 86.12 54 GLU B O 1
ATOM 1413 N N . GLN B 1 55 ? -8.617 16.078 6.965 1 83.06 55 GLN B N 1
ATOM 1414 C CA . GLN B 1 55 ? -8.969 16.688 8.234 1 83.06 55 GLN B CA 1
ATOM 1415 C C . GLN B 1 55 ? -7.941 17.75 8.633 1 83.06 55 GLN B C 1
ATOM 1417 O O . GLN B 1 55 ? -8.188 18.547 9.539 1 83.06 55 GLN B O 1
ATOM 1422 N N . GLU B 1 56 ? -6.91 17.734 7.898 1 79.56 56 GLU B N 1
ATOM 1423 C CA . GLU B 1 56 ? -5.895 18.75 8.172 1 79.56 56 GLU B CA 1
ATOM 1424 C C . GLU B 1 56 ? -6.359 20.125 7.73 1 79.56 56 GLU B C 1
ATOM 1426 O O . GLU B 1 56 ? -7.121 20.266 6.77 1 79.56 56 GLU B O 1
ATOM 1431 N N . ALA B 1 57 ? -5.98 21.109 8.547 1 69.38 57 ALA B N 1
ATOM 1432 C CA . ALA B 1 57 ? -6.363 22.5 8.289 1 69.38 57 ALA B CA 1
ATOM 1433 C C . ALA B 1 57 ? -5.848 22.969 6.926 1 69.38 57 ALA B C 1
ATOM 1435 O O . ALA B 1 57 ? -6.539 23.703 6.211 1 69.38 57 ALA B O 1
ATOM 1436 N N . GLN B 1 58 ? -4.664 22.516 6.547 1 68.19 58 GLN B N 1
ATOM 1437 C CA . GLN B 1 58 ? -4.066 22.844 5.258 1 68.19 58 GLN B CA 1
ATOM 1438 C C . GLN B 1 58 ? -4.281 21.719 4.246 1 68.19 58 GLN B C 1
ATOM 1440 O O . GLN B 1 58 ? -3.605 20.703 4.301 1 68.19 58 GLN B O 1
ATOM 1445 N N . ARG B 1 59 ? -5.277 21.953 3.402 1 74.38 59 ARG B N 1
ATOM 1446 C CA . ARG B 1 59 ? -5.605 20.953 2.402 1 74.38 59 ARG B CA 1
ATOM 1447 C C . ARG B 1 59 ? -4.516 20.844 1.342 1 74.38 59 ARG B C 1
ATOM 1449 O O . ARG B 1 59 ? -4.141 21.859 0.735 1 74.38 59 ARG B O 1
ATOM 1456 N N . ASP B 1 60 ? -3.938 19.672 1.261 1 84.62 60 ASP B N 1
ATOM 1457 C CA . ASP B 1 60 ? -2.99 19.328 0.205 1 84.62 60 ASP B CA 1
ATOM 1458 C C . ASP B 1 60 ? -3.678 18.562 -0.918 1 84.62 60 ASP B C 1
ATOM 1460 O O . ASP B 1 60 ? -3.686 17.328 -0.918 1 84.62 60 ASP B O 1
ATOM 1464 N N . ASP B 1 61 ? -4.125 19.312 -1.9 1 90.06 61 ASP B N 1
ATOM 1465 C CA . ASP B 1 61 ? -4.91 18.703 -2.973 1 90.06 61 ASP B CA 1
ATOM 1466 C C . ASP B 1 61 ? -4.074 17.688 -3.76 1 90.06 61 ASP B C 1
ATOM 1468 O O . ASP B 1 61 ? -4.598 16.688 -4.246 1 90.06 61 ASP B O 1
ATOM 1472 N N . ASP B 1 62 ? -2.816 18 -3.883 1 90.5 62 ASP B N 1
ATOM 1473 C CA . ASP B 1 62 ? -1.949 17.094 -4.613 1 90.5 62 ASP B CA 1
ATOM 1474 C C . ASP B 1 62 ? -1.834 15.75 -3.887 1 90.5 62 ASP B C 1
ATOM 1476 O O . ASP B 1 62 ? -1.921 14.688 -4.512 1 90.5 62 ASP B O 1
ATOM 1480 N N . PHE B 1 63 ? -1.66 15.883 -2.645 1 92.69 63 PHE B N 1
ATOM 1481 C CA . PHE B 1 63 ? -1.516 14.656 -1.869 1 92.69 63 PHE B CA 1
ATOM 1482 C C . PHE B 1 63 ? -2.844 13.914 -1.78 1 92.69 63 PHE B C 1
ATOM 1484 O O . PHE B 1 63 ? -2.873 12.68 -1.793 1 92.69 63 PHE B O 1
ATOM 1491 N N . ILE B 1 64 ? -3.93 14.594 -1.698 1 94.12 64 ILE B N 1
ATOM 1492 C CA . ILE B 1 64 ? -5.254 13.977 -1.682 1 94.12 64 ILE B CA 1
ATOM 1493 C C . ILE B 1 64 ? -5.484 13.219 -2.984 1 94.12 64 ILE B C 1
ATOM 1495 O O . ILE B 1 64 ? -6.012 12.102 -2.973 1 94.12 64 ILE B O 1
ATOM 1499 N N . SER B 1 65 ? -5.09 13.852 -4.02 1 94.94 65 SER B N 1
ATOM 1500 C CA . SER B 1 65 ? -5.199 13.18 -5.309 1 94.94 65 SER B CA 1
ATOM 1501 C C . SER B 1 65 ? -4.348 11.914 -5.344 1 94.94 65 SER B C 1
ATOM 1503 O O . SER B 1 65 ? -4.742 10.906 -5.941 1 94.94 65 SER B O 1
ATOM 1505 N N . LEU B 1 66 ? -3.16 11.992 -4.754 1 94.31 66 LEU B N 1
ATOM 1506 C CA . LEU B 1 66 ? -2.285 10.828 -4.676 1 94.31 66 LEU B CA 1
ATOM 1507 C C . LEU B 1 66 ? -2.945 9.695 -3.889 1 94.31 66 LEU B C 1
ATOM 1509 O O . LEU B 1 66 ? -2.873 8.531 -4.285 1 94.31 66 LEU B O 1
ATOM 1513 N N . CYS B 1 67 ? -3.553 10.023 -2.811 1 96.06 67 CYS B N 1
ATOM 1514 C CA . CYS B 1 67 ? -4.258 9.031 -2.004 1 96.06 67 CYS B CA 1
ATOM 1515 C C . CYS B 1 67 ? -5.355 8.352 -2.812 1 96.06 67 CYS B C 1
ATOM 1517 O O . CYS B 1 67 ? -5.512 7.133 -2.756 1 96.06 67 CYS B O 1
ATOM 1519 N N . ARG B 1 68 ? -6.082 9.156 -3.615 1 96.06 68 ARG B N 1
ATOM 1520 C CA . ARG B 1 68 ? -7.152 8.617 -4.449 1 96.06 68 ARG B CA 1
ATOM 1521 C C . ARG B 1 68 ? -6.598 7.664 -5.504 1 96.06 68 ARG B C 1
ATOM 1523 O O . ARG B 1 68 ? -7.199 6.633 -5.797 1 96.06 68 ARG B O 1
ATOM 1530 N N . LEU B 1 69 ? -5.492 8.016 -6.004 1 97 69 LEU B N 1
ATOM 1531 C CA . LEU B 1 69 ? -4.867 7.188 -7.023 1 97 69 LEU B CA 1
ATOM 1532 C C . LEU B 1 69 ? -4.426 5.848 -6.438 1 97 69 LEU B C 1
ATOM 1534 O O . LEU B 1 69 ? -4.617 4.801 -7.059 1 97 69 LEU B O 1
ATOM 1538 N N . VAL B 1 70 ? -3.805 5.895 -5.285 1 97.56 70 VAL B N 1
ATOM 1539 C CA . VAL B 1 70 ? -3.336 4.672 -4.645 1 97.56 70 VAL B CA 1
ATOM 1540 C C . VAL B 1 70 ? -4.527 3.787 -4.281 1 97.56 70 VAL B C 1
ATOM 1542 O O . VAL B 1 70 ? -4.473 2.564 -4.438 1 97.56 70 VAL B O 1
ATOM 1545 N N . LEU B 1 71 ? -5.637 4.387 -3.865 1 97.19 71 LEU B N 1
ATOM 1546 C CA . LEU B 1 71 ? -6.852 3.641 -3.545 1 97.19 71 LEU B CA 1
ATOM 1547 C C . LEU B 1 71 ? -7.414 2.959 -4.785 1 97.19 71 LEU B C 1
ATOM 1549 O O . LEU B 1 71 ? -7.805 1.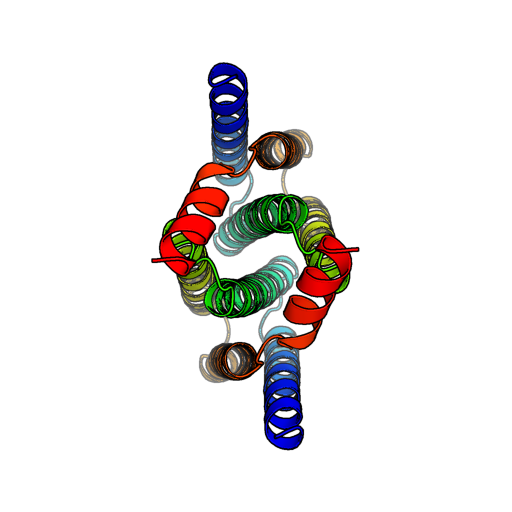791 -4.734 1 97.19 71 LEU B O 1
ATOM 1553 N N . LEU B 1 72 ? -7.422 3.693 -5.824 1 96.56 72 LEU B N 1
ATOM 1554 C CA . LEU B 1 72 ? -7.906 3.146 -7.09 1 96.56 72 LEU B CA 1
ATOM 1555 C C . LEU B 1 72 ? -7.02 1.999 -7.559 1 96.56 72 LEU B C 1
ATOM 1557 O O . LEU B 1 72 ? -7.516 0.998 -8.078 1 96.56 72 LEU B O 1
ATOM 1561 N N . LEU B 1 73 ? -5.77 2.201 -7.367 1 96.88 73 LEU B N 1
ATOM 1562 C CA . LEU B 1 73 ? -4.828 1.15 -7.738 1 96.88 73 LEU B CA 1
ATOM 1563 C C . LEU B 1 73 ? -5.059 -0.105 -6.902 1 96.88 73 LEU B C 1
ATOM 1565 O O . LEU B 1 73 ? -5.008 -1.221 -7.426 1 96.88 73 LEU B O 1
ATOM 1569 N N . SER B 1 74 ? -5.27 0.096 -5.613 1 97.56 74 SER B N 1
ATOM 1570 C CA . SER B 1 74 ? -5.543 -1.04 -4.738 1 97.56 74 SER B CA 1
ATOM 1571 C C . SER B 1 74 ? -6.82 -1.762 -5.156 1 97.56 74 SER B C 1
ATOM 1573 O O . SER B 1 74 ? -6.848 -2.992 -5.234 1 97.56 74 SER B O 1
ATOM 1575 N N . ALA B 1 75 ? -7.848 -1.017 -5.488 1 96.19 75 ALA B N 1
ATOM 1576 C CA . ALA B 1 75 ? -9.109 -1.588 -5.949 1 96.19 75 ALA B CA 1
ATOM 1577 C C . ALA B 1 75 ? -8.93 -2.326 -7.273 1 96.19 75 ALA B C 1
ATOM 1579 O O . ALA B 1 75 ? -9.461 -3.422 -7.457 1 96.19 75 ALA B O 1
ATOM 1580 N N . GLY B 1 76 ? -8.18 -1.684 -8.172 1 95.56 76 GLY B N 1
ATOM 1581 C CA . GLY B 1 76 ? -7.902 -2.312 -9.453 1 95.56 76 GLY B CA 1
ATOM 1582 C C . GLY B 1 76 ? -7.141 -3.619 -9.328 1 95.56 76 GLY B C 1
ATOM 1583 O O . GLY B 1 76 ? -7.477 -4.605 -9.984 1 95.56 76 GLY B O 1
ATOM 1584 N N . LEU B 1 77 ? -6.152 -3.619 -8.508 1 94.62 77 LEU B N 1
ATOM 1585 C CA . LEU B 1 77 ? -5.379 -4.836 -8.289 1 94.62 77 LEU B CA 1
ATOM 1586 C C . LEU B 1 77 ? -6.25 -5.93 -7.68 1 94.62 77 LEU B C 1
ATOM 1588 O O . LEU B 1 77 ? -6.09 -7.109 -8.008 1 94.62 77 LEU B O 1
ATOM 1592 N N . LEU B 1 78 ? -7.152 -5.578 -6.77 1 94.75 78 LEU B N 1
ATOM 1593 C CA . LEU B 1 78 ? -8.062 -6.547 -6.164 1 94.75 78 LEU B CA 1
ATOM 1594 C C . LEU B 1 78 ? -8.93 -7.215 -7.227 1 94.75 78 LEU B C 1
ATOM 1596 O O . LEU B 1 78 ? -9.062 -8.445 -7.238 1 94.75 78 LEU B O 1
ATOM 1600 N N . LEU B 1 79 ? -9.461 -6.414 -8.133 1 92.38 79 LEU B N 1
ATOM 1601 C CA . LEU B 1 79 ? -10.344 -6.926 -9.18 1 92.38 79 LEU B CA 1
ATOM 1602 C C . LEU B 1 79 ? -9.57 -7.805 -10.164 1 92.38 79 LEU B C 1
ATOM 1604 O O . LEU B 1 79 ? -10.047 -8.875 -10.555 1 92.38 79 LEU B O 1
ATOM 1608 N N . VAL B 1 80 ? -8.391 -7.34 -10.531 1 90.88 80 VAL B N 1
ATOM 1609 C CA . VAL B 1 80 ? -7.547 -8.117 -11.43 1 90.88 80 VAL B CA 1
ATOM 1610 C C . VAL B 1 80 ? -7.133 -9.422 -10.75 1 90.88 80 VAL B C 1
ATOM 1612 O O . VAL B 1 80 ? -7.156 -10.492 -11.375 1 90.88 80 VAL B O 1
ATOM 1615 N N . GLY B 1 81 ? -6.762 -9.383 -9.484 1 87.62 81 GLY B N 1
ATOM 1616 C CA . GLY B 1 81 ? -6.398 -10.586 -8.75 1 87.62 81 GLY B CA 1
ATOM 1617 C C . GLY B 1 81 ? -7.535 -11.578 -8.625 1 87.62 81 GLY B C 1
ATOM 1618 O O . GLY B 1 81 ? -7.34 -12.781 -8.812 1 87.62 81 GLY B O 1
ATOM 1619 N N . ALA B 1 82 ? -8.742 -11.117 -8.375 1 85.94 82 ALA B N 1
ATOM 1620 C CA . ALA B 1 82 ? -9.922 -11.969 -8.227 1 85.94 82 ALA B CA 1
ATOM 1621 C C . ALA B 1 82 ? -10.32 -12.594 -9.555 1 85.94 82 ALA B C 1
ATOM 1623 O O . ALA B 1 82 ? -10.859 -13.703 -9.594 1 85.94 82 ALA B O 1
ATOM 1624 N N . TRP B 1 83 ? -9.961 -11.812 -10.625 1 86 83 TRP B N 1
ATOM 1625 C CA . TRP B 1 83 ? -10.297 -12.305 -11.961 1 86 83 TRP B CA 1
ATOM 1626 C C . TRP B 1 83 ? -9.375 -13.445 -12.367 1 86 83 TRP B C 1
ATOM 1628 O O . TRP B 1 83 ? -9.781 -14.336 -13.125 1 86 83 TRP B O 1
ATOM 1638 N N . PHE B 1 84 ? -8.156 -13.539 -11.82 1 82.44 84 PHE B N 1
ATOM 1639 C CA . PHE B 1 84 ? -7.172 -14.516 -12.281 1 82.44 84 PHE B CA 1
ATOM 1640 C C . PHE B 1 84 ? -7.023 -15.656 -11.281 1 82.44 84 PHE B C 1
ATOM 1642 O O . PHE B 1 84 ? -6.34 -16.641 -11.555 1 82.44 84 PHE B O 1
ATOM 1649 N N . VAL B 1 85 ? -7.641 -15.633 -10.195 1 79.44 85 VAL B N 1
ATOM 1650 C CA . VAL B 1 85 ? -7.57 -16.703 -9.203 1 79.44 85 VAL B CA 1
ATOM 1651 C C . VAL B 1 85 ? -8.523 -17.828 -9.586 1 79.44 85 VAL B C 1
ATOM 1653 O O . VAL B 1 85 ? -9.68 -17.594 -9.938 1 79.44 85 VAL B O 1
ATOM 1656 N N . PRO B 1 86 ? -7.91 -19.062 -9.648 1 82.56 86 PRO B N 1
ATOM 1657 C CA . PRO B 1 86 ? -8.742 -20.219 -9.969 1 82.56 86 PRO B CA 1
ATOM 1658 C C . PRO B 1 86 ? -9.641 -20.641 -8.805 1 82.56 86 PRO B C 1
ATOM 1660 O O . PRO B 1 86 ? -9.367 -21.656 -8.148 1 82.56 86 PRO B O 1
ATOM 1663 N N . ALA B 1 87 ? -10.547 -19.875 -8.391 1 80.31 87 ALA B N 1
ATOM 1664 C CA . ALA B 1 87 ? -11.461 -20.172 -7.297 1 80.31 87 ALA B CA 1
ATOM 1665 C C . ALA B 1 87 ? -12.906 -19.906 -7.699 1 80.31 87 ALA B C 1
ATOM 1667 O O . ALA B 1 87 ? -13.164 -19.172 -8.656 1 80.31 87 ALA B O 1
ATOM 1668 N N . PRO B 1 88 ? -13.75 -20.641 -7.059 1 84.75 88 PRO B N 1
ATOM 1669 C CA . PRO B 1 88 ? -15.172 -20.422 -7.363 1 84.75 88 PRO B CA 1
ATOM 1670 C C . PRO B 1 88 ? -15.609 -18.969 -7.105 1 84.75 88 PRO B C 1
ATOM 1672 O O . PRO B 1 88 ? -15.109 -18.328 -6.176 1 84.75 88 PRO B O 1
ATOM 1675 N N . TRP B 1 89 ? -16.469 -18.422 -7.941 1 82.88 89 TRP B N 1
ATOM 1676 C CA . TRP B 1 89 ? -16.938 -17.047 -7.859 1 82.88 89 TRP B CA 1
ATOM 1677 C C . TRP B 1 89 ? -17.609 -16.781 -6.516 1 82.88 89 TRP B C 1
ATOM 1679 O O . TRP B 1 89 ? -17.594 -15.656 -6.008 1 82.88 89 TRP B O 1
ATOM 1689 N N . ARG B 1 90 ? -18.156 -17.766 -5.969 1 84.31 90 ARG B N 1
ATOM 1690 C CA . ARG B 1 90 ? -18.844 -17.641 -4.691 1 84.31 90 ARG B CA 1
ATOM 1691 C C . ARG B 1 90 ? -17.875 -17.25 -3.578 1 84.31 90 ARG B C 1
ATOM 1693 O O . ARG B 1 90 ? -18.172 -16.391 -2.748 1 84.31 90 ARG B O 1
ATOM 1700 N N . GLU B 1 91 ? -16.766 -17.844 -3.633 1 84.25 91 GLU B N 1
ATOM 1701 C CA . GLU B 1 91 ? -15.773 -17.578 -2.604 1 84.25 91 GLU B CA 1
ATOM 1702 C C . GLU B 1 91 ? -15.023 -16.281 -2.869 1 84.25 91 GLU B C 1
ATOM 1704 O O . GLU B 1 91 ? -14.703 -15.547 -1.934 1 84.25 91 GLU B O 1
ATOM 1709 N N . LYS B 1 92 ? -14.961 -15.938 -4.113 1 86.31 92 LYS B N 1
ATOM 1710 C CA . LYS B 1 92 ? -14.258 -14.703 -4.48 1 86.31 92 LYS B CA 1
ATOM 1711 C C . LYS B 1 92 ? -15.078 -13.477 -4.098 1 86.31 92 LYS B C 1
ATOM 1713 O O . LYS B 1 92 ? -14.523 -12.453 -3.684 1 86.31 92 LYS B O 1
ATOM 1718 N N . SER B 1 93 ? -16.234 -13.609 -4.227 1 88 93 SER B N 1
ATOM 1719 C CA . SER B 1 93 ? -17.125 -12.484 -3.936 1 88 93 SER B CA 1
ATOM 1720 C C . SER B 1 93 ? -17.094 -12.133 -2.451 1 88 93 SER B C 1
ATOM 1722 O O . SER B 1 93 ? -17.312 -10.977 -2.08 1 88 93 SER B O 1
ATOM 1724 N N . ILE B 1 94 ? -16.797 -13.031 -1.62 1 90.75 94 ILE B N 1
ATOM 1725 C CA . ILE B 1 94 ? -16.828 -12.82 -0.177 1 90.75 94 ILE B CA 1
ATOM 1726 C C . ILE B 1 94 ? -15.688 -11.883 0.227 1 90.75 94 ILE B C 1
ATOM 1728 O O . ILE B 1 94 ? -15.914 -10.898 0.936 1 90.75 94 ILE B O 1
ATOM 1732 N N . TYR B 1 95 ? -14.5 -12.18 -0.268 1 92.5 95 TYR B N 1
ATOM 1733 C CA . TYR B 1 95 ? -13.383 -11.352 0.166 1 92.5 95 TYR B CA 1
ATOM 1734 C C . TYR B 1 95 ? -13.383 -10.008 -0.561 1 92.5 95 TYR B C 1
ATOM 1736 O O . TYR B 1 95 ? -12.906 -9.008 -0.027 1 92.5 95 TYR B O 1
ATOM 1744 N N . VAL B 1 96 ? -13.961 -9.977 -1.761 1 93.12 96 VAL B N 1
ATOM 1745 C CA . VAL B 1 96 ? -14.086 -8.703 -2.461 1 93.12 96 VAL B CA 1
ATOM 1746 C C . VAL B 1 96 ? -15.031 -7.785 -1.691 1 93.12 96 VAL B C 1
ATOM 1748 O O . VAL B 1 96 ? -14.719 -6.613 -1.467 1 93.12 96 VAL B O 1
ATOM 1751 N N . MET B 1 97 ? -16.156 -8.367 -1.303 1 95.19 97 MET B N 1
ATOM 1752 C CA . MET B 1 97 ? -17.125 -7.594 -0.531 1 95.19 97 MET B CA 1
ATOM 1753 C C . MET B 1 97 ? -16.531 -7.156 0.805 1 95.19 97 MET B C 1
ATOM 1755 O O . MET B 1 97 ? -16.781 -6.039 1.263 1 95.19 97 MET B O 1
ATOM 1759 N N . ALA B 1 98 ? -15.844 -8.039 1.378 1 96.19 98 ALA B N 1
ATOM 1760 C CA . ALA B 1 98 ? -15.195 -7.727 2.65 1 96.19 98 ALA B CA 1
ATOM 1761 C C . ALA B 1 98 ? -14.234 -6.551 2.5 1 96.19 98 ALA B C 1
ATOM 1763 O O . ALA B 1 98 ? -14.125 -5.715 3.398 1 96.19 98 ALA B O 1
ATOM 1764 N N . TRP B 1 99 ? -13.547 -6.48 1.372 1 96.62 99 TRP B N 1
ATOM 1765 C CA . TRP B 1 99 ? -12.633 -5.383 1.087 1 96.62 99 TRP B CA 1
ATOM 1766 C C . TRP B 1 99 ? -13.367 -4.043 1.116 1 96.62 99 TRP B C 1
ATOM 1768 O O . TRP B 1 99 ? -12.883 -3.078 1.711 1 96.62 99 TRP B O 1
ATOM 1778 N N . PHE B 1 100 ? -14.555 -3.996 0.583 1 95.38 100 PHE B N 1
ATOM 1779 C CA . PHE B 1 100 ? -15.328 -2.76 0.54 1 95.38 100 PHE B CA 1
ATOM 1780 C C . PHE B 1 100 ? -15.82 -2.379 1.932 1 95.38 100 PHE B C 1
ATOM 1782 O O . PHE B 1 100 ? -15.852 -1.197 2.281 1 95.38 100 PHE B O 1
ATOM 1789 N N . VAL B 1 101 ? -16.219 -3.367 2.65 1 95.19 101 VAL B N 1
ATOM 1790 C CA . VAL B 1 101 ? -16.656 -3.131 4.02 1 95.19 101 VAL B CA 1
ATOM 1791 C C . VAL B 1 101 ? -15.516 -2.518 4.832 1 95.19 101 VAL B C 1
ATOM 1793 O O . VAL B 1 101 ? -15.727 -1.573 5.598 1 95.19 101 VAL B O 1
ATOM 1796 N N . CYS B 1 102 ? -14.344 -3.018 4.645 1 94.62 102 CYS B N 1
ATOM 1797 C CA . CYS B 1 102 ? -13.156 -2.498 5.324 1 94.62 102 CYS B CA 1
ATOM 1798 C C . CYS B 1 102 ? -12.906 -1.046 4.938 1 94.62 102 CYS B C 1
ATOM 1800 O O . CYS B 1 102 ? -12.57 -0.222 5.789 1 94.62 102 CYS B O 1
ATOM 1802 N N . MET B 1 103 ? -13.062 -0.79 3.688 1 94.44 103 MET B N 1
ATOM 1803 C CA . MET B 1 103 ? -12.852 0.571 3.203 1 94.44 103 MET B CA 1
ATOM 1804 C C . MET B 1 103 ? -13.883 1.525 3.799 1 94.44 103 MET B C 1
ATOM 1806 O O . MET B 1 103 ? -13.547 2.652 4.168 1 94.44 103 MET B O 1
ATOM 1810 N N . TYR B 1 104 ? -15.047 1.012 3.875 1 93.81 104 TYR B N 1
ATOM 1811 C CA . TYR B 1 104 ? -16.109 1.805 4.477 1 93.81 104 TYR B CA 1
ATOM 1812 C C . TYR B 1 104 ? -15.805 2.107 5.938 1 93.81 104 TYR B C 1
ATOM 1814 O O . TYR B 1 104 ? -15.961 3.246 6.391 1 93.81 104 TYR B O 1
ATOM 1822 N N . GLY B 1 105 ? -15.391 1.11 6.633 1 93.38 105 GLY B N 1
ATOM 1823 C CA . GLY B 1 105 ? -15.016 1.309 8.023 1 93.38 105 GLY B CA 1
ATOM 1824 C C . GLY B 1 105 ? -13.859 2.273 8.203 1 93.38 105 GLY B C 1
ATOM 1825 O O . GLY B 1 105 ? -13.891 3.131 9.086 1 93.38 105 GLY B O 1
ATOM 1826 N N . ALA B 1 106 ? -12.891 2.201 7.344 1 93.12 106 ALA B N 1
ATOM 1827 C CA . ALA B 1 106 ? -11.711 3.066 7.402 1 93.12 106 ALA B CA 1
ATOM 1828 C C . ALA B 1 106 ? -12.086 4.516 7.102 1 93.12 106 ALA B C 1
ATOM 1830 O O . ALA B 1 106 ? -11.539 5.441 7.707 1 93.12 106 ALA B O 1
ATOM 1831 N N . SER B 1 107 ? -12.977 4.711 6.195 1 91.62 107 SER B N 1
ATOM 1832 C CA . SER B 1 107 ? -13.406 6.055 5.82 1 91.62 107 SER B CA 1
ATOM 1833 C C . SER B 1 107 ? -14.211 6.711 6.938 1 91.62 107 SER B C 1
ATOM 1835 O O . SER B 1 107 ? -14.266 7.941 7.031 1 91.62 107 SER B O 1
ATOM 1837 N N . ALA B 1 108 ? -14.852 5.914 7.754 1 89.44 108 ALA B N 1
ATOM 1838 C CA . ALA B 1 108 ? -15.68 6.438 8.836 1 89.44 108 ALA B CA 1
ATOM 1839 C C . ALA B 1 108 ? -14.852 6.688 10.094 1 89.44 108 ALA B C 1
ATOM 1841 O O . ALA B 1 108 ? -15.328 7.316 11.039 1 89.44 108 ALA B O 1
ATOM 1842 N N . THR B 1 109 ? -13.641 6.156 10.047 1 82.69 109 THR B N 1
ATOM 1843 C CA . THR B 1 109 ? -12.766 6.367 11.195 1 82.69 109 THR B CA 1
ATOM 1844 C C . THR B 1 109 ? -12.148 7.766 11.156 1 82.69 109 THR B C 1
ATOM 1846 O O . THR B 1 109 ? -11.43 8.109 10.211 1 82.69 109 THR B O 1
ATOM 1849 N N . SER B 1 110 ? -12.805 8.703 11.875 1 73.12 110 SER B N 1
ATOM 1850 C CA . SER B 1 110 ? -12.266 10.055 11.969 1 73.12 110 SER B CA 1
ATOM 1851 C C . SER B 1 110 ? -10.969 10.078 12.773 1 73.12 110 SER B C 1
ATOM 1853 O O . SER B 1 110 ? -10.844 9.367 13.773 1 73.12 110 SER B O 1
ATOM 1855 N N . TYR B 1 111 ? -9.906 10.586 12.109 1 71.69 111 TYR B N 1
ATOM 1856 C CA . TYR B 1 111 ? -8.656 10.75 12.844 1 71.69 111 TYR B CA 1
ATOM 1857 C C . TYR B 1 111 ? -8.805 11.797 13.945 1 71.69 111 TYR B C 1
ATOM 1859 O O . TYR B 1 111 ? -9.391 12.859 13.727 1 71.69 111 TYR B O 1
ATOM 1867 N N . PRO B 1 112 ? -8.656 11.312 15.25 1 58.78 112 PRO B N 1
ATOM 1868 C CA . PRO B 1 112 ? -8.906 12.227 16.375 1 58.78 112 PRO B CA 1
ATOM 1869 C C . PRO B 1 112 ? -8.234 13.586 16.188 1 58.78 112 PRO B C 1
ATOM 1871 O O . PRO B 1 112 ? -7.051 13.656 15.852 1 58.78 112 PRO B O 1
ATOM 1874 N N . ALA B 1 113 ? -9.078 14.602 16.016 1 55.28 113 ALA B N 1
ATOM 1875 C CA . ALA B 1 113 ? -8.68 16 15.961 1 55.28 113 ALA B CA 1
ATOM 1876 C C . ALA B 1 113 ? -7.656 16.328 17.047 1 55.28 113 ALA B C 1
ATOM 1878 O O . ALA B 1 113 ? -6.805 17.203 16.859 1 55.28 113 ALA B O 1
ATOM 1879 N N . LYS B 1 114 ? -7.84 15.727 18.156 1 54.62 114 LYS B N 1
ATOM 1880 C CA . LYS B 1 114 ? -7.035 16.062 19.328 1 54.62 114 LYS B CA 1
ATOM 1881 C C . LYS B 1 114 ? -5.555 15.82 19.062 1 54.62 114 LYS B C 1
ATOM 1883 O O . LYS B 1 114 ? -4.699 16.547 19.578 1 54.62 114 LYS B O 1
ATOM 1888 N N . VAL B 1 115 ? -5.273 14.82 18.391 1 50.53 115 VAL B N 1
ATOM 1889 C CA . VAL B 1 115 ? -3.848 14.664 18.109 1 50.53 115 VAL B CA 1
ATOM 1890 C C . VAL B 1 115 ? -3.369 15.82 17.219 1 50.53 115 VAL B C 1
ATOM 1892 O O . VAL B 1 115 ? -2.271 16.344 17.422 1 50.53 115 VAL B O 1
ATOM 1895 N N . ALA B 1 116 ? -4.289 16.328 16.422 1 51 116 ALA B N 1
ATOM 1896 C CA . ALA B 1 116 ? -4.02 17.547 15.648 1 51 116 ALA B CA 1
ATOM 1897 C C . ALA B 1 116 ? -3.93 18.766 16.547 1 51 116 ALA B C 1
ATOM 1899 O O . ALA B 1 116 ? -3.098 19.656 16.328 1 51 116 ALA B O 1
ATOM 1900 N N . ASP B 1 117 ? -4.863 18.859 17.516 1 52.09 117 ASP B N 1
ATOM 1901 C CA . ASP B 1 117 ? -4.836 19.984 18.453 1 52.09 117 ASP B CA 1
ATOM 1902 C C . ASP B 1 117 ? -3.59 19.938 19.328 1 52.09 117 ASP B C 1
ATOM 1904 O O . ASP B 1 117 ? -2.975 20.969 19.609 1 52.09 117 ASP B O 1
ATOM 1908 N N . LYS B 1 118 ? -3.311 18.719 19.812 1 51.31 118 LYS B N 1
ATOM 1909 C CA . LYS B 1 118 ? -2.133 18.594 20.672 1 51.31 118 LYS B CA 1
ATOM 1910 C C . LYS B 1 118 ? -0.854 18.875 19.891 1 51.31 118 LYS B C 1
ATOM 1912 O O . LYS B 1 118 ? 0.07 19.5 20.406 1 51.31 118 LYS B O 1
ATOM 1917 N N . ALA B 1 119 ? -0.859 18.531 18.734 1 49.91 119 ALA B N 1
ATOM 1918 C CA . ALA B 1 119 ? 0.257 18.875 17.859 1 49.91 119 ALA B CA 1
ATOM 1919 C C . ALA B 1 119 ? 0.358 20.391 17.672 1 49.91 119 ALA B C 1
ATOM 1921 O O . ALA B 1 119 ? 1.459 20.938 17.625 1 49.91 119 ALA B O 1
ATOM 1922 N N . ARG B 1 120 ? -0.782 20.953 17.516 1 47.94 120 ARG B N 1
ATOM 1923 C CA . ARG B 1 120 ? -0.839 22.406 17.469 1 47.94 120 ARG B CA 1
ATOM 1924 C C . ARG B 1 120 ? -0.335 23.016 18.781 1 47.94 120 ARG B C 1
ATOM 1926 O O . ARG B 1 120 ? 0.406 24.016 18.75 1 47.94 120 ARG B O 1
ATOM 1933 N N . ASN B 1 121 ? -0.878 22.5 19.797 1 50.34 121 ASN B N 1
ATOM 1934 C CA . ASN B 1 121 ? -0.48 23.047 21.094 1 50.34 121 ASN B CA 1
ATOM 1935 C C . ASN B 1 121 ? 0.989 22.75 21.391 1 50.34 121 ASN B C 1
ATOM 1937 O O . ASN B 1 121 ? 1.679 23.594 21.984 1 50.34 121 ASN B O 1
ATOM 1941 N N . ASN B 1 122 ? 1.452 21.688 21.094 1 48 122 ASN B N 1
ATOM 1942 C CA . ASN B 1 122 ? 2.852 21.391 21.375 1 48 122 ASN B CA 1
ATOM 1943 C C . ASN B 1 122 ? 3.787 22.172 20.469 1 48 122 ASN B C 1
ATOM 1945 O O . ASN B 1 122 ? 4.977 22.312 20.766 1 48 122 ASN B O 1
ATOM 1949 N N . SER B 1 123 ? 3.377 22.469 19.281 1 44.31 123 SER B N 1
ATOM 1950 C CA . SER B 1 123 ? 4.18 23.375 18.453 1 44.31 123 SER B CA 1
ATOM 1951 C C . SER B 1 123 ? 4.242 24.766 19.047 1 44.31 123 SER B C 1
ATOM 1953 O O . SER B 1 123 ? 5.102 25.578 18.672 1 44.31 123 SER B O 1
ATOM 1955 N N . VAL B 1 124 ? 3.279 25.203 19.703 1 44.78 124 VAL B N 1
ATOM 1956 C CA . VAL B 1 124 ? 3.295 26.516 20.328 1 44.78 124 VAL B CA 1
ATOM 1957 C C . VAL B 1 124 ? 4.137 26.484 21.594 1 44.78 124 VAL B C 1
ATOM 1959 O O . VAL B 1 124 ? 4.516 27.531 22.125 1 44.78 124 VAL B O 1
ATOM 1962 N N . GLU B 1 125 ? 4.285 25.359 22.203 1 39.44 125 GLU B N 1
ATOM 1963 C CA . GLU B 1 125 ? 5.145 25.484 23.375 1 39.44 125 GLU B CA 1
ATOM 1964 C C . GLU B 1 125 ? 6.609 25.266 23.016 1 39.44 125 GLU B C 1
ATOM 1966 O O . GLU B 1 125 ? 6.93 24.406 22.188 1 39.44 125 GLU B O 1
#

Radius of gyration: 19.03 Å; Cα contacts (8 Å, |Δi|>4): 300; chains: 2; bounding box: 40×56×40 Å

Solvent-accessible surface area (backbone atoms only — not comparable to full-atom values): 12599 Å² total; per-residue (Å²): 117,71,61,60,42,52,52,16,51,46,38,23,50,50,15,49,50,50,23,51,54,33,41,66,72,52,43,84,45,69,58,47,44,51,27,53,50,46,32,50,52,39,28,46,52,24,37,43,51,36,46,44,45,68,68,37,79,43,64,49,66,69,58,46,50,49,26,50,49,49,31,48,47,25,52,49,50,49,52,54,48,60,71,70,47,94,49,61,67,74,57,49,50,50,25,54,52,19,49,53,43,21,47,51,14,34,64,52,38,72,64,66,60,56,60,56,48,47,16,49,52,56,62,72,97,117,70,61,60,42,52,52,16,52,47,38,24,50,50,15,48,51,50,24,50,55,33,40,66,73,53,44,86,46,68,58,48,45,52,27,53,50,46,33,49,50,40,28,46,50,24,38,44,51,38,47,44,46,68,67,37,82,43,65,48,64,69,57,47,49,48,26,52,50,50,32,49,48,25,52,48,49,49,52,53,47,59,69,70,47,95,49,61,67,75,55,49,49,50,25,53,51,19,49,52,42,22,45,53,12,36,65,52,40,71,64,66,58,58,59,55,49,49,14,50,52,54,60,70,96

InterPro domains:
  IPR008024 YiaAB two helix [PF05360] (8-53)
  IPR038972 Inner membrane protein YiaA-like [PTHR37290] (7-108)

Sequence (250 aa):
MKLKRTTARLVMLLGSLVYLIGIWRTCPLFSGKGYFLGVLVMGMFAVLTHQRTEQEAQRDDDFISLCRLVLLLSAGLLLVGAWFVPAPWREKSIYVMAWFVCMYGASATSYPAKVADKARNNSVEMKLKRTTARLVMLLGSLVYLIGIWRTCPLFSGKGYFLGVLVMGMFAVLTHQRTEQEAQRDDDFISLCRLVLLLSAGLLLVGAWFVPAPWREKSIYVMAWFVCMYGASATSYPAKVADKARNNSVE

Foldseek 3Di:
DVVLQVVLVVLLVVLVVQLLVLCVPQAPDPVLSVQLVCLLVQQLVLLLVLLVQVPDPDRDVVVNVVSVVSNVVSLVSLVVSLVPGPGDPVSSVRNNVSSVSNSRSSNSNHDPCVVVVVVVVVVVD/DVVLQVVLVVLLVVLVVQLLVLCVPQAPDPVLSVQLVCLLVQQLVLLLVLLVQVPDPDRDVVVNVVSVVSNVVSLVSLVVSLVPGPGDPVSSVRNNVSSVSNSRSSNSNHDPCVVVVVVVVVVVD

Nearest PDB structures (foldseek):
  3ja6-assembly1_H  TM=4.404E-01  e=3.529E+00  Escherichia coli
  4atm-assembly1_A-2  TM=5.018E-01  e=6.913E+00  Homo sapiens
  3ja6-assembly1_H  TM=4.404E-01  e=3.529E+00  Escherichia coli
  4atm-assembly1_A-2  TM=5.018E-01  e=6.913E+00  Homo sapiens

pLDDT: mean 84.72, std 14.54, range [39.16, 97.69]

Secondary structure (DSSP, 8-state):
-HHHHHHHHHHHHHHHHHHHHHHHHH--SHHHHHHHHHHHHHHHHHHHHHHHHHHSSS--HHHHHHHHHHHHHHHHHHHHHHHHS-S-HHHHHHHHHHHHHHHHHHHH----HHHHHHHHHHHH-/-HHHHHHHHHHHHHHHHHHHHHHHHH--SHHHHHHHHHHHHHHHHHHHHHHHHHHSSS--HHHHHHHHHHHHHHHHHHHHHHHHS-S-HHHHHHHHHHHHHHHHHHHH----HHHHHHHHHHHH-

Organism: Klebsiella aerogenes (strain ATCC 13048 / DSM 30053 / CCUG 1429 / JCM 1235 / KCTC 2190 / NBRC 13534 / NCIMB 10102 / NCTC 10006 / CDC 819-56) (NCBI:txid1028307)